Protein AF-A0A7S3PMB5-F1 (afdb_monomer_lite)

Radius of gyration: 19.91 Å; chains: 1; bounding box: 48×49×59 Å

Organism: NCBI:txid215587

Sequence (247 aa):
MENEARPIDTLKNTTNKGYYAFWRGGTMPRGLYHFRIQMMKKYSTNEKIHIGSGHSPDYPKELANSRFCLYVPGHVPQRWSGALGNIIKSGCLIMIVNDCTVRPFHDLLPWDMFSASLSEEEFLGANGEGLVEDFATKKLVSIRNNYTKYRKHLMYNLPPKKGDALDMIIESLRLREQQIENKNIYEAEQRKCKEMIDAKRLSVGHDCSILTDEEKDNCKYGYWIHDYQHPPRQHGTHLKINELFPN

Structure (mmCIF, N/CA/C/O backbone):
data_AF-A0A7S3PMB5-F1
#
_entry.id   AF-A0A7S3PMB5-F1
#
loop_
_atom_site.group_PDB
_atom_site.id
_atom_site.type_symbol
_atom_site.label_atom_id
_atom_site.label_alt_id
_atom_site.label_comp_id
_atom_site.label_asym_id
_atom_site.label_entity_id
_atom_site.label_seq_id
_atom_site.pdbx_PDB_ins_code
_atom_site.Cartn_x
_atom_site.Cartn_y
_atom_site.Cartn_z
_atom_site.occupancy
_atom_site.B_iso_or_equiv
_atom_site.auth_seq_id
_atom_site.auth_comp_id
_atom_site.auth_asym_id
_atom_site.auth_atom_id
_atom_site.pdbx_PDB_model_num
ATOM 1 N N . MET A 1 1 ? 15.045 -10.739 19.821 1.00 32.72 1 MET A N 1
ATOM 2 C CA . MET A 1 1 ? 15.359 -9.451 19.168 1.00 32.72 1 MET A CA 1
ATOM 3 C C . MET A 1 1 ? 14.050 -8.722 18.962 1.00 32.72 1 MET A C 1
ATOM 5 O O . MET A 1 1 ? 13.156 -9.281 18.335 1.00 32.72 1 MET A O 1
ATOM 9 N N . GLU A 1 2 ? 13.904 -7.577 19.618 1.00 35.97 2 GLU A N 1
ATOM 10 C CA . GLU A 1 2 ? 12.647 -6.846 19.785 1.00 35.97 2 GLU A CA 1
ATOM 11 C C . GLU A 1 2 ? 11.948 -6.574 18.454 1.00 35.97 2 GLU A C 1
ATOM 13 O O . GLU A 1 2 ? 12.475 -5.965 17.528 1.00 35.97 2 GLU A O 1
ATOM 18 N N . ASN A 1 3 ? 10.727 -7.093 18.373 1.00 40.69 3 ASN A N 1
ATOM 19 C CA . ASN A 1 3 ? 9.851 -7.074 17.213 1.00 40.69 3 ASN A CA 1
ATOM 20 C C . ASN A 1 3 ? 9.016 -5.786 17.175 1.00 40.69 3 ASN A C 1
ATOM 22 O O . ASN A 1 3 ? 7.856 -5.815 16.757 1.00 40.69 3 ASN A O 1
ATOM 26 N N . GLU A 1 4 ? 9.573 -4.670 17.640 1.00 53.31 4 GLU A N 1
ATOM 27 C CA . GLU A 1 4 ? 8.829 -3.426 17.767 1.00 53.31 4 GLU A CA 1
ATOM 28 C C . GLU A 1 4 ? 8.514 -2.847 16.388 1.00 53.31 4 GLU A C 1
ATOM 30 O O . GLU A 1 4 ? 9.357 -2.733 15.495 1.00 53.31 4 GLU A O 1
ATOM 35 N N . ALA A 1 5 ? 7.237 -2.540 16.179 1.00 58.03 5 ALA A N 1
ATOM 36 C CA . ALA A 1 5 ? 6.797 -1.874 14.971 1.00 58.03 5 ALA A CA 1
ATOM 37 C C . ALA A 1 5 ? 7.474 -0.507 14.868 1.00 58.03 5 ALA A C 1
ATOM 39 O O . ALA A 1 5 ? 7.606 0.204 15.863 1.00 58.03 5 ALA A O 1
ATOM 40 N N . ARG A 1 6 ? 7.848 -0.114 13.646 1.00 64.81 6 ARG A N 1
ATOM 41 C CA . ARG A 1 6 ? 8.538 1.155 13.422 1.00 64.81 6 ARG A CA 1
ATOM 42 C C . ARG A 1 6 ? 7.733 2.317 14.051 1.00 64.81 6 ARG A C 1
ATOM 44 O O . ARG A 1 6 ? 6.551 2.467 13.694 1.00 64.81 6 ARG A O 1
ATOM 51 N N . PRO A 1 7 ? 8.337 3.125 14.950 1.00 57.78 7 PRO A N 1
ATOM 52 C CA . PRO A 1 7 ? 7.662 4.254 15.576 1.00 57.78 7 PRO A CA 1
ATOM 53 C C . PRO A 1 7 ? 7.197 5.260 14.531 1.00 57.78 7 PRO A C 1
ATOM 55 O O . PRO A 1 7 ? 7.916 5.556 13.573 1.00 57.78 7 PRO A O 1
ATOM 58 N N . ILE A 1 8 ? 6.005 5.812 14.739 1.00 52.00 8 ILE A N 1
ATOM 59 C CA . ILE A 1 8 ? 5.379 6.794 13.846 1.00 52.00 8 ILE A CA 1
ATOM 60 C C . ILE A 1 8 ? 6.313 7.991 13.577 1.00 52.00 8 ILE A C 1
ATOM 62 O O . ILE A 1 8 ? 6.366 8.486 12.454 1.00 52.00 8 ILE A O 1
ATOM 66 N N . ASP A 1 9 ? 7.125 8.400 14.555 1.00 47.41 9 ASP A N 1
ATOM 67 C CA . ASP A 1 9 ? 8.053 9.530 14.417 1.00 47.41 9 ASP A CA 1
ATOM 68 C C . ASP A 1 9 ? 9.180 9.312 13.399 1.00 47.41 9 ASP A C 1
ATOM 70 O O . ASP A 1 9 ? 9.665 10.268 12.797 1.00 47.41 9 ASP A O 1
ATOM 74 N N . THR A 1 10 ? 9.541 8.062 13.106 1.00 53.97 10 THR A N 1
ATOM 75 C CA . THR A 1 10 ? 10.551 7.742 12.079 1.00 53.97 10 THR A CA 1
ATOM 76 C C . THR A 1 10 ? 9.998 7.799 10.647 1.00 53.97 10 THR A C 1
ATOM 78 O O . THR A 1 10 ? 10.753 7.707 9.680 1.00 53.97 10 THR A O 1
ATOM 81 N N . LEU A 1 11 ? 8.685 8.010 10.475 1.00 55.94 11 LEU A N 1
ATOM 82 C CA . LEU A 1 11 ? 8.050 8.223 9.166 1.00 55.94 11 LEU A CA 1
ATOM 83 C C . LEU A 1 11 ? 8.328 9.618 8.587 1.00 55.94 11 LEU A C 1
ATOM 85 O O . LEU A 1 11 ? 8.050 9.862 7.410 1.00 55.94 11 LEU A O 1
ATOM 89 N N . LYS A 1 12 ? 8.879 10.528 9.397 1.00 49.62 12 LYS A N 1
ATOM 90 C CA . LYS A 1 12 ? 9.059 11.945 9.062 1.00 49.62 12 LYS A CA 1
ATOM 91 C C . LYS A 1 12 ? 10.161 12.208 8.022 1.00 49.62 12 LYS A C 1
ATOM 93 O O . LYS A 1 12 ? 10.092 13.231 7.355 1.00 49.62 12 LYS A O 1
ATOM 98 N N . ASN A 1 13 ? 11.105 11.283 7.794 1.00 51.97 13 ASN A N 1
ATOM 99 C CA . ASN A 1 13 ? 12.285 11.530 6.945 1.00 51.97 13 ASN A CA 1
ATOM 100 C C . ASN A 1 13 ? 12.342 10.631 5.690 1.00 51.97 13 ASN A C 1
ATOM 102 O O . ASN A 1 13 ? 13.114 9.685 5.582 1.00 51.97 13 ASN A O 1
ATOM 106 N N . THR A 1 14 ? 11.434 10.873 4.752 1.00 53.94 14 THR A N 1
ATOM 107 C CA . THR A 1 14 ? 11.092 9.968 3.629 1.00 53.94 14 THR A CA 1
ATOM 108 C C . THR A 1 14 ? 11.342 10.578 2.248 1.00 53.94 14 THR A C 1
ATOM 110 O O . THR A 1 14 ? 11.165 9.897 1.239 1.00 53.94 14 THR A O 1
ATOM 113 N N . THR A 1 15 ? 11.745 11.847 2.181 1.00 51.75 15 THR A N 1
ATOM 114 C CA . THR A 1 15 ? 12.059 12.547 0.926 1.00 51.75 15 THR A CA 1
ATOM 115 C C . THR A 1 15 ? 13.352 12.030 0.283 1.00 51.75 15 THR A C 1
ATOM 117 O O . THR A 1 15 ? 13.419 11.980 -0.941 1.00 51.75 15 THR A O 1
ATOM 120 N N . ASN A 1 16 ? 14.301 11.513 1.076 1.00 54.69 16 ASN A N 1
ATOM 121 C CA . ASN A 1 16 ? 15.577 10.924 0.624 1.00 54.69 16 ASN A CA 1
ATOM 122 C C . ASN A 1 16 ? 15.559 9.394 0.426 1.00 54.69 16 ASN A C 1
ATOM 124 O O . ASN A 1 16 ? 16.600 8.743 0.413 1.00 54.69 16 ASN A O 1
ATOM 128 N N . LYS A 1 17 ? 14.376 8.789 0.309 1.00 64.19 17 LYS A N 1
ATOM 129 C CA . LYS A 1 17 ? 14.242 7.349 0.051 1.00 64.19 17 LYS A CA 1
ATOM 130 C C . LYS A 1 17 ? 14.551 7.005 -1.409 1.00 64.19 17 LYS A C 1
ATOM 132 O O . LYS A 1 17 ? 14.103 7.729 -2.294 1.00 64.19 17 LYS A O 1
ATOM 137 N N . GLY A 1 18 ? 15.271 5.899 -1.624 1.00 75.25 18 GLY A N 1
ATOM 138 C CA . GLY A 1 18 ? 15.841 5.514 -2.922 1.00 75.25 18 GLY A CA 1
ATOM 139 C C . GLY A 1 18 ? 14.815 5.139 -3.997 1.00 75.25 18 GLY A C 1
ATOM 140 O O . GLY A 1 18 ? 15.033 5.462 -5.156 1.00 75.25 18 GLY A O 1
ATOM 141 N N . TYR A 1 19 ? 13.676 4.542 -3.621 1.00 88.88 19 TYR A N 1
ATOM 142 C CA . TYR A 1 19 ? 12.635 4.114 -4.569 1.00 88.88 19 TYR A CA 1
ATOM 143 C C . TYR A 1 19 ? 11.302 4.834 -4.336 1.00 88.88 19 TYR A C 1
ATOM 145 O O . TYR A 1 19 ? 10.891 5.079 -3.193 1.00 88.88 19 TYR A O 1
ATOM 153 N N . TYR A 1 20 ? 10.581 5.125 -5.421 1.00 94.19 20 TYR A N 1
ATOM 154 C CA . TYR A 1 20 ? 9.210 5.642 -5.368 1.00 94.19 20 TYR A CA 1
ATOM 155 C C . TYR A 1 20 ? 8.232 4.559 -4.936 1.00 94.19 20 TYR A C 1
ATOM 157 O O . TYR A 1 20 ? 7.394 4.805 -4.066 1.00 94.19 20 TYR A O 1
ATOM 165 N N . ALA A 1 21 ? 8.387 3.354 -5.477 1.00 95.50 21 ALA A N 1
ATOM 166 C CA . ALA A 1 21 ? 7.593 2.199 -5.106 1.00 95.50 21 ALA A CA 1
ATOM 167 C C . ALA A 1 21 ? 8.455 0.941 -5.019 1.00 95.50 21 ALA A C 1
ATOM 169 O O . ALA A 1 21 ? 9.448 0.808 -5.732 1.00 95.50 21 ALA A O 1
ATOM 170 N N . PHE A 1 22 ? 8.048 0.017 -4.154 1.00 95.12 22 PHE A N 1
ATOM 171 C CA . PHE A 1 22 ? 8.710 -1.269 -3.991 1.00 95.12 22 PHE A CA 1
ATOM 172 C C . PHE A 1 22 ? 7.721 -2.417 -3.880 1.00 95.12 22 PHE A C 1
ATOM 174 O O . PHE A 1 22 ? 6.704 -2.312 -3.190 1.00 95.12 22 PHE A O 1
ATOM 181 N N . TRP A 1 23 ? 8.069 -3.540 -4.497 1.00 94.06 23 TRP A N 1
ATOM 182 C CA . TRP A 1 23 ? 7.414 -4.820 -4.284 1.00 94.06 23 TRP A CA 1
ATOM 183 C C . TRP A 1 23 ? 8.433 -5.949 -4.258 1.00 94.06 23 TRP A C 1
ATOM 185 O O . TRP A 1 23 ? 9.367 -5.971 -5.056 1.00 94.06 23 TRP A O 1
ATOM 195 N N . ARG A 1 24 ? 8.191 -6.948 -3.410 1.00 90.25 24 ARG A N 1
ATOM 196 C CA . ARG A 1 24 ? 8.864 -8.238 -3.517 1.00 90.25 24 ARG A CA 1
ATOM 197 C C . ARG A 1 24 ? 7.901 -9.368 -3.195 1.00 90.25 24 ARG A C 1
ATOM 199 O O . ARG A 1 24 ? 7.158 -9.297 -2.215 1.00 90.25 24 ARG A O 1
ATOM 206 N N . GLY A 1 25 ? 7.918 -10.424 -3.999 1.00 84.88 25 GLY A N 1
ATOM 207 C CA . GLY A 1 25 ? 7.077 -11.583 -3.739 1.00 84.88 25 GLY A CA 1
ATOM 208 C C . GLY A 1 25 ? 7.229 -12.709 -4.747 1.00 84.88 25 GLY A C 1
ATOM 209 O O . GLY A 1 25 ? 8.014 -12.653 -5.689 1.00 84.88 25 GLY A O 1
ATOM 210 N N . GLY A 1 26 ? 6.463 -13.775 -4.529 1.00 77.44 26 GLY A N 1
ATOM 211 C CA . GLY A 1 26 ? 6.393 -14.885 -5.468 1.00 77.44 26 GLY A CA 1
ATOM 212 C C . GLY A 1 26 ? 5.643 -14.494 -6.740 1.00 77.44 26 GLY A C 1
ATOM 213 O O . GLY A 1 26 ? 4.491 -14.048 -6.681 1.00 77.44 26 GLY A O 1
ATOM 214 N N . THR A 1 27 ? 6.281 -14.739 -7.879 1.00 68.62 27 THR A N 1
ATOM 215 C CA . THR A 1 27 ? 5.706 -14.722 -9.231 1.00 68.62 27 THR A CA 1
ATOM 216 C C . THR A 1 27 ? 5.219 -16.123 -9.589 1.00 68.62 27 THR A C 1
ATOM 218 O O . THR A 1 27 ? 5.534 -16.656 -10.645 1.00 68.62 27 THR A O 1
ATOM 221 N N . MET A 1 28 ? 4.539 -16.782 -8.648 1.00 58.44 28 MET A N 1
ATOM 222 C CA . MET A 1 28 ? 4.069 -18.143 -8.870 1.00 58.44 28 MET A CA 1
ATOM 223 C C . MET A 1 28 ? 3.004 -18.120 -9.977 1.00 58.44 28 MET A C 1
ATOM 225 O O . MET A 1 28 ? 1.990 -17.447 -9.786 1.00 58.44 28 MET A O 1
ATOM 229 N N . PRO A 1 29 ? 3.156 -18.903 -11.057 1.00 50.19 29 PRO A N 1
ATOM 230 C CA . PRO A 1 29 ? 2.112 -19.109 -12.066 1.00 50.19 29 PRO A CA 1
ATOM 231 C C . PRO A 1 29 ? 0.926 -19.940 -11.541 1.00 50.19 29 PRO A C 1
ATOM 233 O O . PRO A 1 29 ? 0.017 -20.281 -12.289 1.00 50.19 29 PRO A O 1
ATOM 236 N N . ARG A 1 30 ? 0.897 -20.266 -10.238 1.00 47.72 30 ARG A N 1
ATOM 237 C CA . ARG A 1 30 ? -0.215 -20.979 -9.603 1.00 47.72 30 ARG A CA 1
ATOM 238 C C . ARG A 1 30 ? -1.419 -20.055 -9.455 1.00 47.72 30 ARG A C 1
ATOM 240 O O . ARG A 1 30 ? -1.656 -19.490 -8.393 1.00 47.72 30 ARG A O 1
ATOM 247 N N . GLY A 1 31 ? -2.182 -19.897 -10.524 1.00 51.41 31 GLY A N 1
ATOM 248 C CA . GLY A 1 31 ? -3.440 -19.165 -10.531 1.00 51.41 31 GLY A CA 1
ATOM 249 C C . GLY A 1 31 ? -3.477 -18.006 -11.521 1.00 51.41 31 GLY A C 1
ATOM 250 O O . GLY A 1 31 ? -2.463 -17.492 -11.980 1.00 51.41 31 GLY A O 1
ATOM 251 N N . LEU A 1 32 ? -4.715 -17.607 -11.792 1.00 50.03 32 LEU A N 1
ATOM 252 C CA . LEU A 1 32 ? -5.227 -16.762 -12.875 1.00 50.03 32 LEU A CA 1
ATOM 253 C C . LEU A 1 32 ? -4.821 -15.273 -12.802 1.00 50.03 32 LEU A C 1
ATOM 255 O O . LEU A 1 32 ? -5.592 -14.408 -13.202 1.00 50.03 32 LEU A O 1
ATOM 259 N N . TYR A 1 33 ? -3.662 -14.945 -12.225 1.00 61.94 33 TYR A N 1
ATOM 260 C CA . TYR A 1 33 ? -3.259 -13.562 -11.955 1.00 61.94 33 TYR A CA 1
ATOM 261 C C . TYR A 1 33 ? -1.885 -13.240 -12.560 1.00 61.94 33 TYR A C 1
ATOM 263 O O . TYR A 1 33 ? -0.875 -13.087 -11.869 1.00 61.94 33 TYR A O 1
ATOM 271 N N . HIS A 1 34 ? -1.871 -13.105 -13.891 1.00 71.31 34 HIS A N 1
ATOM 272 C CA . HIS A 1 34 ? -0.700 -12.740 -14.699 1.00 71.31 34 HIS A CA 1
ATOM 273 C C . HIS A 1 34 ? -0.128 -11.353 -14.376 1.00 71.31 34 HIS A C 1
ATOM 275 O O . HIS A 1 34 ? 1.014 -11.072 -14.742 1.00 71.31 34 HIS A O 1
ATOM 281 N N . PHE A 1 35 ? -0.871 -10.512 -13.648 1.00 80.81 35 PHE A N 1
ATOM 282 C CA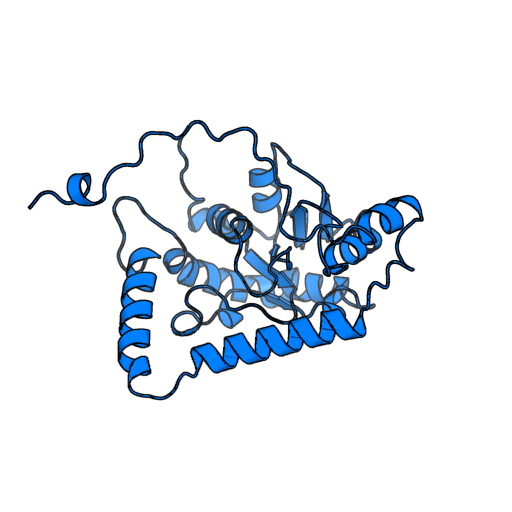 . PHE A 1 35 ? -0.459 -9.164 -13.262 1.00 80.81 35 PHE A CA 1
ATOM 283 C C . PHE A 1 35 ? 0.961 -9.112 -12.682 1.00 80.81 35 PHE A C 1
ATOM 285 O O . PHE A 1 35 ? 1.769 -8.295 -13.107 1.00 80.81 35 PHE A O 1
ATOM 292 N N . ARG A 1 36 ? 1.316 -10.017 -11.754 1.00 82.38 36 ARG A N 1
ATOM 293 C CA . ARG A 1 36 ? 2.661 -10.028 -11.144 1.00 82.38 36 ARG A CA 1
ATOM 294 C C . ARG A 1 36 ? 3.762 -10.320 -12.159 1.00 82.38 36 ARG A C 1
ATOM 296 O O . ARG A 1 36 ? 4.845 -9.759 -12.047 1.00 82.38 36 ARG A O 1
ATOM 303 N N . ILE A 1 37 ? 3.485 -11.180 -13.137 1.00 80.25 37 ILE A N 1
ATOM 304 C CA . ILE A 1 37 ? 4.431 -11.521 -14.204 1.00 80.25 37 ILE A CA 1
ATOM 305 C C . ILE A 1 37 ? 4.587 -10.330 -15.153 1.00 80.25 37 ILE A C 1
ATOM 307 O O . ILE A 1 37 ? 5.709 -9.947 -15.468 1.00 80.25 37 ILE A O 1
ATOM 311 N N . GLN A 1 38 ? 3.480 -9.701 -15.555 1.00 84.00 38 GLN A N 1
ATOM 312 C CA . GLN A 1 38 ? 3.490 -8.508 -16.407 1.00 84.00 38 GLN A CA 1
ATOM 313 C C . GLN A 1 38 ? 4.207 -7.334 -15.723 1.00 84.00 38 GLN A C 1
ATOM 315 O O . GLN A 1 38 ? 5.080 -6.709 -16.319 1.00 84.00 38 GLN A O 1
ATOM 320 N N . MET A 1 39 ? 3.914 -7.095 -14.442 1.00 88.94 39 MET A N 1
ATOM 321 C CA . MET A 1 39 ? 4.600 -6.109 -13.606 1.00 88.94 39 MET A CA 1
ATOM 322 C C . MET A 1 39 ? 6.106 -6.375 -13.545 1.00 88.94 39 MET A C 1
ATOM 324 O O . MET A 1 39 ? 6.888 -5.452 -13.744 1.00 88.94 39 MET A O 1
ATOM 328 N N . MET A 1 40 ? 6.525 -7.620 -13.296 1.00 86.31 40 MET A N 1
ATOM 329 C CA . MET A 1 40 ? 7.945 -7.986 -13.278 1.00 86.31 40 MET A CA 1
ATOM 330 C C . MET A 1 40 ? 8.608 -7.763 -14.637 1.00 86.31 40 MET A C 1
ATOM 332 O O . MET A 1 40 ? 9.682 -7.175 -14.694 1.00 86.31 40 MET A O 1
ATOM 336 N N . LYS A 1 41 ? 7.969 -8.185 -15.735 1.00 86.56 41 LYS A N 1
ATOM 337 C CA . LYS A 1 41 ? 8.490 -7.982 -17.097 1.00 86.56 41 LYS A CA 1
ATOM 338 C C . LYS A 1 41 ? 8.660 -6.496 -17.415 1.00 86.56 41 LYS A C 1
ATOM 340 O O . LYS A 1 41 ? 9.657 -6.120 -18.016 1.00 86.56 41 LYS A O 1
ATOM 345 N N . LYS A 1 42 ? 7.726 -5.656 -16.965 1.00 89.69 42 LYS A N 1
ATOM 346 C CA . LYS A 1 42 ? 7.744 -4.213 -17.215 1.00 89.69 42 LYS A CA 1
ATOM 347 C C . LYS A 1 42 ? 8.735 -3.441 -16.336 1.00 89.69 42 LYS A C 1
ATOM 349 O O . LYS A 1 42 ? 9.358 -2.503 -16.819 1.00 89.69 42 LYS A O 1
ATOM 354 N N . TYR A 1 43 ? 8.854 -3.795 -15.057 1.00 92.62 43 TYR A N 1
ATOM 355 C CA . TYR A 1 43 ? 9.541 -2.968 -14.056 1.00 92.62 43 TYR A CA 1
ATOM 356 C C . TYR A 1 43 ? 10.811 -3.592 -13.459 1.00 92.62 43 TYR A C 1
ATOM 358 O O . TYR A 1 43 ? 11.436 -2.965 -12.611 1.00 92.62 43 TYR A O 1
ATOM 366 N N . SER A 1 44 ? 11.234 -4.788 -13.885 1.00 87.12 44 SER A N 1
ATOM 367 C CA . SER A 1 44 ? 12.431 -5.462 -13.338 1.00 87.12 44 SER A CA 1
ATOM 368 C C . SER A 1 44 ? 13.719 -4.640 -13.445 1.00 87.12 44 SER A C 1
ATOM 370 O O . SER A 1 44 ? 14.580 -4.748 -12.576 1.00 87.12 44 SER A O 1
ATOM 372 N N . THR A 1 45 ? 13.845 -3.808 -14.480 1.00 87.88 45 THR A N 1
ATOM 373 C CA . THR A 1 45 ? 15.002 -2.929 -14.712 1.00 87.88 45 THR A CA 1
ATOM 374 C C . THR A 1 45 ? 14.713 -1.462 -14.389 1.00 87.88 45 THR A C 1
ATOM 376 O O . THR A 1 45 ? 15.489 -0.590 -14.769 1.00 87.88 45 THR A O 1
ATOM 379 N N . ASN A 1 46 ? 13.583 -1.156 -13.744 1.00 92.38 46 ASN A N 1
ATOM 380 C CA . ASN A 1 46 ? 13.199 0.220 -13.450 1.00 92.38 46 ASN A CA 1
ATOM 381 C C . ASN A 1 46 ? 13.947 0.752 -12.217 1.00 92.38 46 ASN A C 1
ATOM 383 O O . ASN A 1 46 ? 13.992 0.105 -11.171 1.00 92.38 46 ASN A O 1
ATOM 387 N N . GLU A 1 47 ? 14.506 1.958 -12.325 1.00 89.44 47 GLU A N 1
ATOM 388 C CA . GLU A 1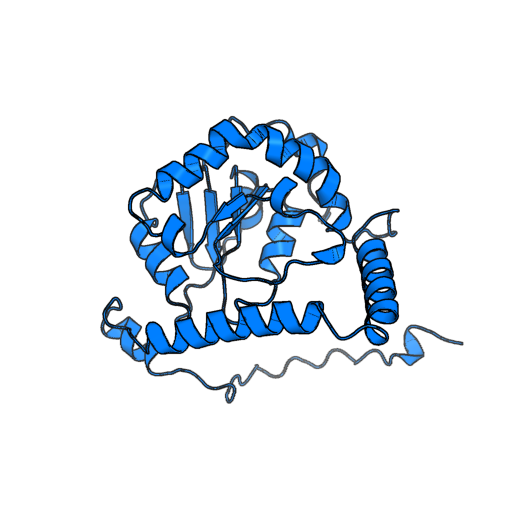 47 ? 15.293 2.568 -11.246 1.00 89.44 47 GLU A CA 1
ATOM 389 C C . GLU A 1 47 ? 14.424 3.150 -10.119 1.00 89.44 47 GLU A C 1
ATOM 391 O O . GLU A 1 47 ? 14.841 3.179 -8.962 1.00 89.44 47 GLU A O 1
ATOM 396 N N . LYS A 1 48 ? 13.202 3.603 -10.430 1.00 91.75 48 LYS A N 1
ATOM 397 C CA . LYS A 1 48 ? 12.290 4.255 -9.473 1.00 91.75 48 LYS A CA 1
ATOM 398 C C . LYS A 1 48 ? 11.301 3.279 -8.834 1.00 91.75 48 LYS A C 1
ATOM 400 O O . LYS A 1 48 ? 10.891 3.486 -7.688 1.00 91.75 48 LYS A O 1
ATOM 405 N N . ILE A 1 49 ? 10.888 2.250 -9.569 1.00 94.81 49 ILE A N 1
ATOM 406 C CA . ILE A 1 49 ? 9.935 1.218 -9.153 1.00 94.81 49 ILE A CA 1
ATOM 407 C C . ILE A 1 49 ? 10.700 -0.094 -9.006 1.00 94.81 49 ILE A C 1
ATOM 409 O O . ILE A 1 49 ? 10.904 -0.822 -9.972 1.00 94.81 49 ILE A O 1
ATOM 413 N N . HIS A 1 50 ? 11.116 -0.404 -7.782 1.00 92.75 50 HIS A N 1
ATOM 414 C CA . HIS A 1 50 ? 11.927 -1.585 -7.523 1.00 92.75 50 HIS A CA 1
ATOM 415 C C . HIS A 1 50 ? 11.046 -2.820 -7.312 1.00 92.75 50 HIS A C 1
ATOM 417 O O . HIS A 1 50 ? 10.330 -2.923 -6.313 1.00 92.75 50 HIS A O 1
ATOM 423 N N . ILE A 1 51 ? 11.104 -3.772 -8.244 1.00 91.38 51 ILE A N 1
ATOM 424 C CA . ILE A 1 51 ? 10.338 -5.019 -8.183 1.00 91.38 51 ILE A CA 1
ATOM 425 C C . ILE A 1 51 ? 11.304 -6.204 -8.083 1.00 91.38 51 ILE A C 1
ATOM 427 O O . ILE A 1 51 ? 12.135 -6.416 -8.961 1.00 91.38 51 ILE A O 1
ATOM 431 N N . GLY A 1 52 ? 11.175 -6.997 -7.018 1.00 86.12 52 GLY A N 1
ATOM 432 C CA . GLY A 1 52 ? 11.968 -8.205 -6.791 1.00 86.12 52 GLY A CA 1
ATOM 433 C C . GLY A 1 52 ? 11.125 -9.475 -6.680 1.00 86.12 52 GLY A C 1
ATOM 434 O O . GLY A 1 52 ? 9.934 -9.438 -6.371 1.00 86.12 52 GLY A O 1
ATOM 435 N N . SER A 1 53 ? 11.759 -10.631 -6.862 1.00 83.31 53 SER A N 1
ATOM 436 C CA . SER A 1 53 ? 11.143 -11.941 -6.632 1.00 83.31 53 SER A CA 1
ATOM 437 C C . SER A 1 53 ? 11.676 -12.610 -5.357 1.00 83.31 53 SER A C 1
ATOM 439 O O . SER A 1 53 ? 12.747 -12.270 -4.848 1.00 83.31 53 SER A O 1
ATOM 441 N N . GLY A 1 54 ? 10.907 -13.559 -4.818 1.00 79.75 54 GLY A N 1
ATOM 442 C CA . GLY A 1 54 ? 11.354 -14.453 -3.744 1.00 79.75 54 GLY A CA 1
ATOM 443 C C . GLY A 1 54 ? 11.499 -13.816 -2.356 1.00 79.75 54 GLY A C 1
ATOM 444 O O . GLY A 1 54 ? 11.020 -12.715 -2.088 1.00 79.75 54 GLY A O 1
ATOM 445 N N . HIS A 1 55 ? 12.129 -14.557 -1.443 1.00 80.25 55 HIS A N 1
ATOM 446 C CA . HIS A 1 55 ? 12.431 -14.087 -0.091 1.00 80.25 55 HIS A CA 1
ATOM 447 C C . HIS A 1 55 ? 13.731 -13.280 -0.073 1.00 80.25 55 HIS A C 1
ATOM 449 O O . HIS A 1 55 ? 14.695 -13.637 -0.740 1.00 80.25 55 HIS A O 1
ATOM 455 N N . SER A 1 56 ? 13.758 -12.212 0.725 1.00 82.81 56 SER A N 1
ATOM 456 C CA . SER A 1 56 ? 14.939 -11.371 0.937 1.00 82.81 56 SER A CA 1
ATOM 457 C C . SER A 1 56 ? 15.177 -11.197 2.439 1.00 82.81 56 SER A C 1
ATOM 459 O O . SER A 1 56 ? 14.231 -10.841 3.152 1.00 82.81 56 SER A O 1
ATOM 461 N N . PRO A 1 57 ? 16.403 -11.424 2.945 1.00 84.38 57 PRO A N 1
ATOM 462 C CA . PRO A 1 57 ? 16.738 -11.137 4.340 1.00 84.38 57 PRO A CA 1
ATOM 463 C C . PRO A 1 57 ? 16.672 -9.632 4.646 1.00 84.38 57 PRO A C 1
ATOM 465 O O . PRO A 1 57 ? 16.399 -9.241 5.779 1.00 84.38 57 PRO A O 1
ATOM 468 N N . ASP A 1 58 ? 16.842 -8.783 3.630 1.00 86.56 58 ASP A N 1
ATOM 469 C CA . ASP A 1 58 ? 16.765 -7.328 3.747 1.00 86.56 58 ASP A CA 1
ATOM 470 C C . ASP A 1 58 ? 15.350 -6.777 3.527 1.00 86.56 58 ASP A C 1
ATOM 472 O O . ASP A 1 58 ? 15.158 -5.564 3.571 1.00 86.56 58 ASP A O 1
ATOM 476 N N . TYR A 1 59 ? 14.333 -7.633 3.371 1.00 86.94 59 TYR A N 1
ATOM 477 C CA . TYR A 1 59 ? 12.951 -7.218 3.104 1.00 86.94 59 TYR A CA 1
ATOM 478 C C . TYR A 1 59 ? 12.423 -6.112 4.043 1.00 86.94 59 TYR A C 1
ATOM 480 O O . TYR A 1 59 ? 11.844 -5.140 3.550 1.00 86.94 59 TYR A O 1
ATOM 488 N N . PRO A 1 60 ? 12.660 -6.143 5.374 1.00 86.06 60 PRO A N 1
ATOM 489 C CA . PRO A 1 60 ? 12.267 -5.033 6.244 1.00 86.06 60 PRO A CA 1
ATOM 490 C C . PRO A 1 60 ? 12.956 -3.703 5.901 1.00 86.06 60 PRO A C 1
ATOM 492 O O . PRO A 1 60 ? 12.330 -2.647 6.009 1.00 86.06 60 PRO A O 1
ATOM 495 N N . LYS A 1 61 ? 14.229 -3.740 5.480 1.00 85.06 61 LYS A N 1
ATOM 496 C CA . LYS A 1 61 ? 14.984 -2.556 5.042 1.00 85.06 61 LYS A CA 1
ATOM 497 C C . LYS A 1 61 ? 14.504 -2.068 3.677 1.00 85.06 61 LYS A C 1
ATOM 499 O O . LYS A 1 61 ? 14.355 -0.867 3.494 1.00 85.06 61 LYS A O 1
ATOM 504 N N . GLU A 1 62 ? 14.206 -2.972 2.748 1.00 88.44 62 GLU A N 1
ATOM 505 C CA . GLU A 1 62 ? 13.666 -2.631 1.425 1.00 88.44 62 GLU A CA 1
ATOM 506 C C . GLU A 1 62 ? 12.313 -1.904 1.550 1.00 88.44 62 GLU A C 1
ATOM 508 O O . GLU A 1 62 ? 12.131 -0.816 0.996 1.00 88.44 62 GLU A O 1
ATOM 513 N N . LEU A 1 63 ? 11.402 -2.425 2.386 1.00 89.50 63 LEU A N 1
ATOM 514 C CA . LEU A 1 63 ? 10.147 -1.745 2.734 1.00 89.50 63 LEU A CA 1
ATOM 515 C C . LEU A 1 63 ? 10.413 -0.370 3.364 1.00 89.50 63 LEU A C 1
ATOM 517 O O . LEU A 1 63 ? 9.809 0.644 3.012 1.00 89.50 63 LEU A O 1
ATOM 521 N N . ALA A 1 64 ? 11.350 -0.319 4.309 1.00 84.19 64 ALA A N 1
ATOM 522 C CA . ALA A 1 64 ? 11.722 0.902 4.998 1.00 84.19 64 ALA A CA 1
ATOM 523 C C . ALA A 1 64 ? 12.325 1.975 4.084 1.00 84.19 64 ALA A C 1
ATOM 525 O O . ALA A 1 64 ? 12.109 3.155 4.366 1.00 84.19 64 ALA A O 1
ATOM 526 N N . ASN A 1 65 ? 13.048 1.586 3.037 1.00 84.75 65 ASN A N 1
ATOM 527 C CA . ASN A 1 65 ? 13.770 2.471 2.119 1.00 84.75 65 ASN A CA 1
ATOM 528 C C . ASN A 1 65 ? 12.922 2.946 0.937 1.00 84.75 65 ASN A C 1
ATOM 530 O O . ASN A 1 65 ? 13.403 3.723 0.117 1.00 84.75 65 ASN A O 1
ATOM 534 N N . SER A 1 66 ? 11.652 2.546 0.886 1.00 89.56 66 SER A N 1
ATOM 535 C CA . SER A 1 66 ? 10.731 2.878 -0.201 1.00 89.56 66 SER A CA 1
ATOM 536 C C . SER A 1 66 ? 9.708 3.930 0.228 1.00 89.56 66 SER A C 1
ATOM 538 O O . SER A 1 66 ? 9.293 3.981 1.398 1.00 89.56 66 SER A O 1
ATOM 540 N N . ARG A 1 67 ? 9.333 4.840 -0.682 1.00 92.31 67 ARG A N 1
ATOM 541 C CA . ARG A 1 67 ? 8.293 5.849 -0.398 1.00 92.31 67 ARG A CA 1
ATOM 542 C C . ARG A 1 67 ? 6.931 5.176 -0.269 1.00 92.31 67 ARG A C 1
ATOM 544 O O . ARG A 1 67 ? 6.279 5.357 0.760 1.00 92.31 67 ARG A O 1
ATOM 551 N N . PHE A 1 68 ? 6.575 4.367 -1.262 1.00 95.69 68 PHE A N 1
ATOM 552 C CA . PHE A 1 68 ? 5.427 3.470 -1.250 1.00 95.69 68 PHE A CA 1
ATOM 553 C C . PHE A 1 68 ? 5.857 2.007 -1.320 1.00 95.69 68 PHE A C 1
ATOM 555 O O . PHE A 1 68 ? 6.877 1.662 -1.913 1.00 95.69 68 PHE A O 1
ATOM 562 N N . CYS A 1 69 ? 5.037 1.140 -0.743 1.00 95.56 69 CYS A N 1
ATOM 563 C CA . CYS A 1 69 ? 5.128 -0.299 -0.888 1.00 95.56 69 CYS A CA 1
ATOM 564 C C . CYS A 1 69 ? 3.864 -0.777 -1.585 1.00 95.56 69 CYS A C 1
ATOM 566 O O . CYS A 1 69 ? 2.747 -0.483 -1.146 1.00 95.56 69 CYS A O 1
ATOM 568 N N . LEU A 1 70 ? 4.063 -1.487 -2.689 1.00 95.06 70 LEU A N 1
ATOM 569 C CA . LEU A 1 70 ? 2.988 -1.974 -3.526 1.00 95.06 70 LEU A CA 1
ATOM 570 C C . LEU A 1 70 ? 2.298 -3.142 -2.826 1.00 95.06 70 LEU A C 1
ATOM 572 O O . LEU A 1 70 ? 2.921 -4.128 -2.427 1.00 95.06 70 LEU A O 1
ATOM 576 N N . TYR A 1 71 ? 0.986 -3.033 -2.708 1.00 92.94 71 TYR A N 1
ATOM 577 C CA . TYR A 1 71 ? 0.107 -4.114 -2.324 1.00 92.94 71 TYR A CA 1
ATOM 578 C C . TYR A 1 71 ? -0.646 -4.578 -3.568 1.00 92.94 71 TYR A C 1
ATOM 580 O O . TYR A 1 71 ? -1.590 -3.928 -4.013 1.00 92.94 71 TYR A O 1
ATOM 588 N N . VAL A 1 72 ? -0.183 -5.689 -4.138 1.00 88.94 72 VAL A N 1
ATOM 589 C CA . VAL A 1 72 ? -0.683 -6.239 -5.405 1.00 88.94 72 VAL A CA 1
ATOM 590 C C . VAL A 1 72 ? -1.454 -7.545 -5.166 1.00 88.94 72 VAL A C 1
ATOM 592 O O . VAL A 1 72 ? -1.124 -8.286 -4.223 1.00 88.94 72 VAL A O 1
ATOM 595 N N . PRO A 1 73 ? -2.437 -7.882 -6.017 1.00 78.25 73 PRO A N 1
ATOM 596 C CA . PRO A 1 73 ? -3.228 -9.102 -5.915 1.00 78.25 73 PRO A CA 1
ATOM 597 C C . PRO A 1 73 ? -2.344 -10.345 -5.894 1.00 78.25 73 PRO A C 1
ATOM 599 O O . PRO A 1 73 ? -1.262 -10.380 -6.482 1.00 78.25 73 PRO A O 1
ATOM 602 N N . GLY A 1 74 ? -2.786 -11.367 -5.165 1.00 73.38 74 GLY A N 1
ATOM 603 C CA . GLY A 1 74 ? -2.166 -12.693 -5.133 1.00 73.38 74 GLY A CA 1
ATOM 604 C C . GLY A 1 74 ? -3.142 -13.774 -5.576 1.00 73.38 74 GLY A C 1
ATOM 605 O O . GLY A 1 74 ? -4.088 -13.497 -6.299 1.00 73.38 74 GLY A O 1
ATOM 606 N N . HIS A 1 75 ? -2.951 -15.000 -5.088 1.00 67.94 75 HIS A N 1
ATOM 607 C CA . HIS A 1 75 ? -3.820 -16.143 -5.411 1.00 67.94 75 HIS A CA 1
ATOM 608 C C . HIS A 1 75 ? -5.298 -15.915 -5.064 1.00 67.94 75 HIS A C 1
ATOM 610 O O . HIS A 1 75 ? -6.187 -16.452 -5.720 1.00 67.94 75 HIS A O 1
ATOM 616 N N . VAL A 1 76 ? -5.554 -15.112 -4.027 1.00 70.19 76 VAL A N 1
ATOM 617 C CA . VAL A 1 76 ? -6.899 -14.728 -3.591 1.00 70.19 76 VAL A CA 1
ATOM 618 C C . VAL A 1 76 ? -6.999 -13.198 -3.635 1.00 70.19 76 VAL A C 1
ATOM 620 O O . VAL A 1 76 ? -6.865 -12.550 -2.596 1.00 70.19 76 VAL A O 1
ATOM 623 N N . PRO A 1 77 ? -7.148 -12.605 -4.833 1.00 66.88 77 PRO A N 1
ATOM 624 C CA . PRO A 1 77 ? -7.036 -11.158 -5.070 1.00 66.88 77 PRO A CA 1
ATOM 625 C C . PRO A 1 77 ? -8.055 -10.323 -4.280 1.00 66.88 77 PRO A C 1
ATOM 627 O O . PRO A 1 77 ? -7.765 -9.192 -3.908 1.00 66.88 77 PRO A O 1
ATOM 630 N N . GLN A 1 78 ? -9.213 -10.898 -3.946 1.00 64.19 78 GLN A N 1
ATOM 631 C CA . GLN A 1 78 ? -10.247 -10.250 -3.138 1.00 64.19 78 GLN A CA 1
ATOM 632 C C . GLN A 1 78 ? -9.922 -10.184 -1.636 1.00 64.19 78 GLN A C 1
ATOM 634 O O . GLN A 1 78 ? -10.624 -9.495 -0.895 1.00 64.19 78 GLN A O 1
ATOM 639 N N . ARG A 1 79 ? -8.903 -10.918 -1.158 1.00 69.62 79 ARG A N 1
ATOM 640 C CA . ARG A 1 79 ? -8.536 -10.984 0.264 1.00 69.62 79 ARG A CA 1
ATOM 641 C C . ARG A 1 79 ? -7.256 -10.209 0.543 1.00 69.62 79 ARG A C 1
ATOM 643 O O . ARG A 1 79 ? -6.316 -10.181 -0.252 1.00 69.62 79 ARG A O 1
ATOM 650 N N . TRP A 1 80 ? -7.192 -9.630 1.736 1.00 75.12 80 TRP A N 1
ATOM 651 C CA . TRP A 1 80 ? -5.936 -9.122 2.260 1.00 75.12 80 TRP A CA 1
ATOM 652 C C . TRP A 1 80 ? -5.000 -10.289 2.620 1.00 75.12 80 TRP A C 1
ATOM 654 O O . TRP A 1 80 ? -5.444 -11.363 3.025 1.00 75.12 80 TRP A O 1
ATOM 664 N N . SER A 1 81 ? -3.696 -10.093 2.443 1.00 78.94 81 SER A N 1
ATOM 665 C CA . SER A 1 81 ? -2.666 -11.101 2.708 1.00 78.94 81 SER A CA 1
ATOM 666 C C . SER A 1 81 ? -1.702 -10.634 3.796 1.00 78.94 81 SER A C 1
ATOM 668 O O . SER A 1 81 ? -1.628 -9.445 4.112 1.00 78.94 81 SER A O 1
ATOM 670 N N . GLY A 1 82 ? -0.900 -11.558 4.337 1.00 82.62 82 GLY A N 1
ATOM 671 C CA . GLY A 1 82 ? 0.128 -11.232 5.334 1.00 82.62 82 GLY A CA 1
ATOM 672 C C . GLY A 1 82 ? 1.150 -10.183 4.864 1.00 82.62 82 GLY A C 1
ATOM 673 O O . GLY A 1 82 ? 1.734 -9.486 5.692 1.00 82.62 82 GLY A O 1
ATOM 674 N N . ALA A 1 83 ? 1.313 -9.993 3.547 1.00 85.94 83 ALA A N 1
ATOM 675 C CA . ALA A 1 83 ? 2.154 -8.933 2.989 1.00 85.94 83 ALA A CA 1
ATOM 676 C C . ALA A 1 83 ? 1.701 -7.532 3.434 1.00 85.94 83 ALA A C 1
ATOM 678 O O . ALA A 1 83 ? 2.544 -6.696 3.757 1.00 85.94 83 ALA A O 1
ATOM 679 N N . LEU A 1 84 ? 0.385 -7.300 3.534 1.00 90.75 84 LEU A N 1
ATOM 680 C CA . LEU A 1 84 ? -0.172 -6.035 4.014 1.00 90.75 84 LEU A CA 1
ATOM 681 C C . LEU A 1 84 ? 0.273 -5.744 5.454 1.00 90.75 84 LEU A C 1
ATOM 683 O O . LEU A 1 84 ? 0.680 -4.627 5.762 1.00 90.75 84 LEU A O 1
ATOM 687 N N . GLY A 1 85 ? 0.276 -6.767 6.314 1.00 90.31 85 GLY A N 1
ATOM 688 C CA . GLY A 1 85 ? 0.749 -6.656 7.694 1.00 90.31 85 GLY A CA 1
ATOM 689 C C . GLY A 1 85 ? 2.225 -6.260 7.782 1.00 90.31 85 GLY A C 1
ATOM 690 O O . GLY A 1 85 ? 2.579 -5.396 8.582 1.00 90.31 85 GLY A O 1
ATOM 691 N N . ASN A 1 86 ? 3.079 -6.813 6.915 1.00 89.75 86 ASN A N 1
ATOM 692 C CA . ASN A 1 86 ? 4.496 -6.437 6.850 1.00 89.75 86 ASN A CA 1
ATOM 693 C C . ASN A 1 86 ? 4.686 -4.978 6.411 1.00 89.75 86 ASN A C 1
ATOM 695 O O . ASN A 1 86 ? 5.469 -4.249 7.024 1.00 89.75 86 ASN A O 1
ATOM 699 N N . ILE A 1 87 ? 3.936 -4.531 5.398 1.00 93.19 87 ILE A N 1
ATOM 700 C CA . ILE A 1 87 ? 3.948 -3.135 4.939 1.00 93.19 87 ILE A CA 1
ATOM 701 C C . ILE A 1 87 ? 3.529 -2.207 6.086 1.00 93.19 87 ILE A C 1
ATOM 703 O O . ILE A 1 87 ? 4.273 -1.287 6.436 1.00 93.19 87 ILE A O 1
ATOM 707 N N . ILE A 1 88 ? 2.405 -2.501 6.746 1.00 93.12 88 ILE A N 1
ATOM 708 C CA . ILE A 1 88 ? 1.908 -1.727 7.890 1.00 93.12 88 ILE A CA 1
ATOM 709 C C . ILE A 1 88 ? 2.946 -1.700 9.010 1.00 93.12 88 ILE A C 1
ATOM 711 O O . ILE A 1 88 ? 3.312 -0.622 9.476 1.00 93.12 88 ILE A O 1
ATOM 715 N N . LYS A 1 89 ? 3.495 -2.850 9.415 1.00 89.19 89 LYS A N 1
ATOM 716 C CA . LYS A 1 89 ? 4.498 -2.941 10.488 1.00 89.19 89 LYS A CA 1
ATOM 717 C C . LYS A 1 89 ? 5.770 -2.152 10.166 1.00 89.19 89 LYS A C 1
ATOM 719 O O . LYS A 1 89 ? 6.291 -1.471 11.049 1.00 89.19 89 LYS A O 1
ATOM 724 N N . SER A 1 90 ? 6.226 -2.179 8.914 1.00 88.69 90 SER A N 1
ATOM 725 C CA . SER A 1 90 ? 7.396 -1.412 8.461 1.00 88.69 90 SER A CA 1
ATOM 726 C C . SER A 1 90 ? 7.168 0.103 8.456 1.00 88.69 90 SER A C 1
ATOM 728 O O . SER A 1 90 ? 8.128 0.871 8.449 1.00 88.69 90 SER A O 1
ATOM 730 N N . GLY A 1 91 ? 5.906 0.545 8.448 1.00 89.69 91 GLY A N 1
ATOM 731 C CA . GLY A 1 91 ? 5.547 1.954 8.328 1.00 89.69 91 GLY A CA 1
ATOM 732 C C . GLY A 1 91 ? 5.673 2.508 6.904 1.00 89.69 91 GLY A C 1
ATOM 733 O O . GLY A 1 91 ? 5.505 3.706 6.695 1.00 89.69 91 GLY A O 1
ATOM 734 N N . CYS A 1 92 ? 5.950 1.666 5.912 1.00 92.50 92 CYS A N 1
ATOM 735 C CA . CYS A 1 92 ? 5.906 2.068 4.514 1.00 92.50 92 CYS A CA 1
ATOM 736 C C . CYS A 1 92 ? 4.485 2.512 4.115 1.00 92.50 92 CYS A C 1
ATOM 738 O O . CYS A 1 92 ? 3.502 1.936 4.595 1.00 92.50 92 CYS A O 1
ATOM 740 N N . LEU A 1 93 ? 4.373 3.545 3.269 1.00 94.88 93 LEU A N 1
ATOM 741 C CA . LEU A 1 93 ? 3.072 3.997 2.770 1.00 94.88 93 LEU A CA 1
ATOM 742 C C . LEU A 1 93 ? 2.510 2.959 1.803 1.00 94.88 93 LEU A C 1
ATOM 744 O O . LEU A 1 93 ? 3.251 2.362 1.025 1.00 94.88 93 LEU A O 1
ATOM 748 N N . ILE A 1 94 ? 1.201 2.748 1.842 1.00 95.56 94 ILE A N 1
ATOM 749 C CA . ILE A 1 94 ? 0.553 1.690 1.069 1.00 95.56 94 ILE A CA 1
ATOM 750 C C . ILE A 1 94 ? 0.147 2.251 -0.293 1.00 95.56 94 ILE A C 1
ATOM 752 O O . ILE A 1 94 ? -0.540 3.271 -0.359 1.00 95.56 94 ILE A O 1
ATOM 756 N N . MET A 1 95 ? 0.543 1.571 -1.367 1.00 96.81 95 MET A N 1
ATOM 757 C CA . MET A 1 95 ? -0.019 1.769 -2.701 1.00 96.81 95 MET A CA 1
ATOM 758 C C . MET A 1 95 ? -0.689 0.474 -3.140 1.00 96.81 95 MET A C 1
ATOM 760 O O . MET A 1 95 ? -0.025 -0.535 -3.348 1.00 96.81 95 MET A O 1
ATOM 764 N N . ILE A 1 96 ? -2.009 0.489 -3.231 1.00 94.50 96 ILE A N 1
ATOM 765 C CA . ILE A 1 96 ? -2.815 -0.654 -3.638 1.00 94.50 96 ILE A CA 1
ATOM 766 C C . ILE A 1 96 ? -2.872 -0.645 -5.159 1.00 94.50 96 ILE A C 1
ATOM 768 O O . ILE A 1 96 ? -3.344 0.324 -5.744 1.00 94.50 96 ILE A O 1
ATOM 772 N N . VAL A 1 97 ? -2.391 -1.714 -5.783 1.00 92.75 97 VAL A N 1
ATOM 773 C CA . VAL A 1 97 ? -2.504 -1.901 -7.230 1.00 92.75 97 VAL A CA 1
ATOM 774 C C . VAL A 1 97 ? -3.347 -3.134 -7.459 1.00 92.75 97 VAL A C 1
ATOM 776 O O . VAL A 1 97 ? -2.833 -4.247 -7.419 1.00 92.75 97 VAL A O 1
ATOM 779 N N . ASN A 1 98 ? -4.655 -2.934 -7.551 1.00 85.75 98 ASN A N 1
ATOM 780 C CA . ASN A 1 98 ? -5.649 -3.982 -7.737 1.00 85.75 98 ASN A CA 1
ATOM 781 C C . ASN A 1 98 ? -6.951 -3.328 -8.192 1.00 85.75 98 ASN A C 1
ATOM 783 O O . ASN A 1 98 ? -7.338 -2.291 -7.656 1.00 85.75 98 ASN A O 1
ATOM 787 N N . ASP A 1 99 ? -7.668 -3.980 -9.094 1.00 81.88 99 ASP A N 1
ATOM 788 C CA . ASP A 1 99 ? -8.978 -3.516 -9.536 1.00 81.88 99 ASP A CA 1
ATOM 789 C C . ASP A 1 99 ? -10.081 -3.773 -8.509 1.00 81.88 99 ASP A C 1
ATOM 791 O O . ASP A 1 99 ? -11.092 -3.075 -8.504 1.00 81.88 99 ASP A O 1
ATOM 795 N N . CYS A 1 100 ? -9.908 -4.767 -7.630 1.00 77.88 100 CYS A N 1
ATOM 796 C CA . CYS A 1 100 ? -10.803 -4.947 -6.499 1.00 77.88 100 CYS A CA 1
ATOM 797 C C . CYS A 1 100 ? -10.182 -5.717 -5.317 1.00 77.88 100 CYS A C 1
ATOM 799 O O . CYS A 1 100 ? -9.679 -6.834 -5.440 1.00 77.88 100 CYS A O 1
ATOM 801 N N . THR A 1 101 ? -10.274 -5.145 -4.112 1.00 74.31 101 THR A N 1
ATOM 802 C CA . THR A 1 101 ? -9.989 -5.834 -2.841 1.00 74.31 101 THR A CA 1
ATOM 803 C C . THR A 1 101 ? -10.852 -5.258 -1.735 1.00 74.31 101 THR A C 1
ATOM 805 O O . THR A 1 101 ? -10.888 -4.042 -1.552 1.00 74.31 101 THR A O 1
ATOM 808 N N . VAL A 1 102 ? -11.453 -6.122 -0.918 1.00 78.69 102 VAL A N 1
ATOM 809 C CA . VAL A 1 102 ? -12.084 -5.677 0.328 1.00 78.69 102 VAL A CA 1
ATOM 810 C C . VAL A 1 102 ? -10.999 -5.406 1.367 1.00 78.69 102 VAL A C 1
ATOM 812 O O . VAL A 1 102 ? -10.283 -6.313 1.803 1.00 78.69 102 VAL A O 1
ATOM 815 N N . ARG A 1 103 ? -10.851 -4.134 1.742 1.00 87.81 103 ARG A N 1
ATOM 816 C CA . ARG A 1 103 ? -9.800 -3.675 2.656 1.00 87.81 103 ARG A CA 1
ATOM 817 C C . ARG A 1 103 ? -10.173 -3.994 4.114 1.00 87.81 103 ARG A C 1
ATOM 819 O O . ARG A 1 103 ? -11.358 -3.970 4.456 1.00 87.81 103 ARG A O 1
ATOM 826 N N . PRO A 1 104 ? -9.197 -4.288 4.996 1.00 89.06 104 PRO A N 1
ATOM 827 C CA . PRO A 1 104 ? -9.471 -4.454 6.421 1.00 89.06 104 PRO A CA 1
ATOM 828 C C . PRO A 1 104 ? -10.192 -3.232 6.988 1.00 89.06 104 PRO A C 1
ATOM 830 O O . PRO A 1 104 ? -9.738 -2.106 6.792 1.00 89.06 104 PRO A O 1
ATOM 833 N N . PHE A 1 105 ? -11.303 -3.463 7.687 1.00 90.50 105 PHE A N 1
ATOM 834 C CA . PHE A 1 105 ? -12.103 -2.406 8.311 1.00 90.50 105 PHE A CA 1
ATOM 835 C C . PHE A 1 105 ? -12.556 -1.309 7.329 1.00 90.50 105 PHE A C 1
ATOM 837 O O . PHE A 1 105 ? -12.578 -0.139 7.697 1.00 90.50 105 PHE A O 1
ATOM 844 N N . HIS A 1 106 ? -12.883 -1.652 6.075 1.00 85.75 106 HIS A N 1
ATOM 845 C CA . HIS A 1 106 ? -13.305 -0.659 5.073 1.00 85.75 106 HIS A CA 1
ATOM 846 C C . HIS A 1 106 ? -14.522 0.175 5.510 1.00 85.75 106 HIS A C 1
ATOM 848 O O . HIS A 1 106 ? -14.589 1.350 5.170 1.00 85.75 106 HIS A O 1
ATOM 854 N N . ASP A 1 107 ? -15.419 -0.394 6.322 1.00 84.06 107 ASP A N 1
ATOM 855 C CA . ASP A 1 107 ? -16.580 0.311 6.890 1.00 84.06 107 ASP A CA 1
ATOM 856 C C . ASP A 1 107 ? -16.202 1.357 7.955 1.00 84.06 107 ASP A C 1
ATOM 858 O O . ASP A 1 107 ? -16.992 2.239 8.277 1.00 84.06 107 ASP A O 1
ATOM 862 N N . LEU A 1 108 ? -15.000 1.250 8.530 1.00 91.12 108 LEU A N 1
ATOM 863 C CA . LEU A 1 108 ? -14.531 2.086 9.641 1.00 91.12 108 LEU A CA 1
ATOM 864 C C . LEU A 1 108 ? -13.408 3.041 9.235 1.00 91.12 108 LEU A C 1
ATOM 866 O O . LEU A 1 108 ? -13.231 4.095 9.849 1.00 91.12 108 LEU A O 1
ATOM 870 N N . LEU A 1 109 ? -12.604 2.662 8.241 1.00 93.62 109 LEU A N 1
ATOM 871 C CA . LEU A 1 109 ? -11.375 3.357 7.884 1.00 93.62 109 LEU A CA 1
ATOM 872 C C . LEU A 1 109 ? -11.459 3.943 6.469 1.00 93.62 109 LEU A C 1
ATOM 874 O O . LEU A 1 109 ? -11.654 3.197 5.507 1.00 93.62 109 LEU A O 1
ATOM 878 N N . PRO A 1 110 ? -11.208 5.256 6.301 1.00 94.44 110 PRO A N 1
ATOM 879 C CA . PRO A 1 110 ? -11.235 5.905 4.996 1.00 94.44 110 PRO A CA 1
ATOM 880 C C . PRO A 1 110 ? -9.924 5.637 4.247 1.00 94.44 110 PRO A C 1
ATOM 882 O O . PRO A 1 110 ? -9.028 6.481 4.196 1.00 94.44 110 PRO A O 1
ATOM 885 N N . TRP A 1 111 ? -9.780 4.434 3.691 1.00 93.19 111 TRP A N 1
ATOM 886 C CA . TRP A 1 111 ? -8.537 3.984 3.054 1.00 93.19 111 TRP A CA 1
ATOM 887 C C . TRP A 1 111 ? -8.020 4.920 1.954 1.00 93.19 111 TRP A C 1
ATOM 889 O O . TRP A 1 111 ? -6.806 5.096 1.835 1.00 93.19 111 TRP A O 1
ATOM 899 N N . ASP A 1 112 ? -8.907 5.580 1.212 1.00 92.62 112 ASP A N 1
ATOM 900 C CA . ASP A 1 112 ? -8.532 6.515 0.140 1.00 92.62 112 ASP A CA 1
ATOM 901 C C . ASP A 1 112 ? -7.846 7.788 0.655 1.00 92.62 112 ASP A C 1
ATOM 903 O O . ASP A 1 112 ? -7.174 8.491 -0.096 1.00 92.62 112 ASP A O 1
ATOM 907 N N . MET A 1 113 ? -7.958 8.082 1.955 1.00 94.69 113 MET A N 1
ATOM 908 C CA . MET A 1 113 ? -7.251 9.207 2.564 1.00 94.69 113 MET A CA 1
ATOM 909 C C . MET A 1 113 ? -5.793 8.879 2.899 1.00 94.69 113 MET A C 1
ATOM 911 O O . MET A 1 113 ? -4.965 9.789 2.941 1.00 94.69 113 MET A O 1
ATOM 915 N N . PHE A 1 114 ? -5.467 7.614 3.186 1.00 95.44 114 PHE A N 1
ATOM 916 C CA . PHE A 1 114 ? -4.156 7.220 3.723 1.00 95.44 114 PHE A CA 1
ATOM 917 C C . PHE A 1 114 ? -3.394 6.186 2.892 1.00 95.44 114 PHE A C 1
ATOM 919 O O . PHE A 1 114 ? -2.287 5.792 3.269 1.00 95.44 114 PHE A O 1
ATOM 926 N N . SER A 1 115 ? -3.956 5.756 1.770 1.00 95.38 115 SER A N 1
ATOM 927 C CA . SER A 1 115 ? -3.297 4.890 0.799 1.00 95.38 115 SER A CA 1
ATOM 928 C C . SER A 1 115 ? -3.411 5.486 -0.600 1.00 95.38 115 SER A C 1
ATOM 930 O O . SER A 1 115 ? -4.320 6.262 -0.887 1.00 95.38 115 SER A O 1
ATOM 932 N N . ALA A 1 116 ? -2.466 5.144 -1.470 1.00 95.94 116 ALA A N 1
ATOM 933 C CA . ALA A 1 116 ? -2.611 5.354 -2.904 1.00 95.94 116 ALA A CA 1
ATOM 934 C C . ALA A 1 116 ? -3.320 4.140 -3.515 1.00 95.94 116 ALA A C 1
ATOM 936 O O . ALA A 1 116 ? -3.152 3.023 -3.027 1.00 95.94 116 ALA A O 1
ATOM 937 N N . SER A 1 117 ? -4.098 4.352 -4.572 1.00 94.38 117 SER A N 1
ATOM 938 C CA . SER A 1 117 ? -4.773 3.281 -5.308 1.00 94.38 117 SER A CA 1
ATOM 939 C C . SER A 1 117 ? -4.583 3.495 -6.800 1.00 94.38 117 SER A C 1
ATOM 941 O O . SER A 1 117 ? -4.691 4.632 -7.258 1.00 94.38 117 SER A O 1
ATOM 943 N N . LEU A 1 118 ? -4.286 2.416 -7.515 1.00 95.12 118 LEU A N 1
ATOM 944 C CA . LEU A 1 118 ? -4.211 2.351 -8.970 1.00 95.12 118 LEU A CA 1
ATOM 945 C C . LEU A 1 118 ? -4.895 1.064 -9.432 1.00 95.12 118 LEU A C 1
ATOM 947 O O . LEU A 1 118 ? -4.769 0.023 -8.777 1.00 95.12 118 LEU A O 1
ATOM 951 N N . SER A 1 119 ? -5.593 1.133 -10.559 1.00 91.75 119 SER A N 1
ATOM 952 C CA . SER A 1 119 ? -6.034 -0.061 -11.270 1.00 91.75 119 SER A CA 1
ATOM 953 C C . SER A 1 119 ? -4.825 -0.804 -11.849 1.00 91.75 119 SER A C 1
ATOM 955 O O . SER A 1 119 ? -3.728 -0.252 -12.013 1.00 91.75 119 SER A O 1
ATOM 957 N N . GLU A 1 120 ? -5.005 -2.084 -12.152 1.00 88.69 120 GLU A N 1
ATOM 958 C CA . GLU A 1 120 ? -3.961 -2.891 -12.787 1.00 88.69 120 GLU A CA 1
ATOM 959 C C . GLU A 1 120 ? -3.599 -2.329 -14.168 1.00 88.69 120 GLU A C 1
ATOM 961 O O . GLU A 1 120 ? -2.423 -2.277 -14.535 1.00 88.69 120 GLU A O 1
ATOM 966 N N . GLU A 1 121 ? -4.607 -1.840 -14.894 1.00 89.69 121 GLU A N 1
ATOM 967 C CA . GLU A 1 121 ? -4.462 -1.183 -16.191 1.00 89.69 121 GLU A CA 1
ATOM 968 C C . GLU A 1 121 ? -3.705 0.144 -16.084 1.00 89.69 121 GLU A C 1
ATOM 970 O O . GLU A 1 121 ? -2.788 0.383 -16.862 1.00 89.69 121 GLU A O 1
ATOM 975 N N . GLU A 1 122 ? -4.021 0.995 -15.105 1.00 94.88 122 GLU A N 1
ATOM 976 C CA . GLU A 1 122 ? -3.318 2.267 -14.892 1.00 94.88 122 GLU A CA 1
ATOM 977 C C . GLU A 1 122 ? -1.835 2.034 -14.597 1.00 94.88 122 GLU A C 1
ATOM 979 O O . GLU A 1 122 ? -0.962 2.717 -15.139 1.00 94.88 122 GLU A O 1
ATOM 984 N N . PHE A 1 123 ? -1.541 1.040 -13.758 1.00 95.56 123 PHE A N 1
ATOM 985 C CA . PHE A 1 123 ? -0.175 0.708 -13.382 1.00 95.56 123 PHE A CA 1
ATOM 986 C C . PHE A 1 123 ? 0.602 0.059 -14.539 1.00 95.56 123 PHE A C 1
ATOM 988 O O . PHE A 1 123 ? 1.761 0.394 -14.779 1.00 95.56 123 PHE A O 1
ATOM 995 N N . LEU A 1 124 ? -0.008 -0.842 -15.312 1.00 92.06 124 LEU A N 1
ATOM 996 C CA . LEU A 1 124 ? 0.651 -1.474 -16.463 1.00 92.06 124 LEU A CA 1
ATOM 997 C C . LEU A 1 124 ? 0.575 -0.651 -17.754 1.00 92.06 124 LEU A C 1
ATOM 999 O O . LEU A 1 124 ? 1.359 -0.907 -18.670 1.00 92.06 124 LEU A O 1
ATOM 1003 N N . GLY A 1 125 ? -0.242 0.394 -17.806 1.00 93.06 125 GLY A N 1
ATOM 1004 C CA . GLY A 1 125 ? -0.370 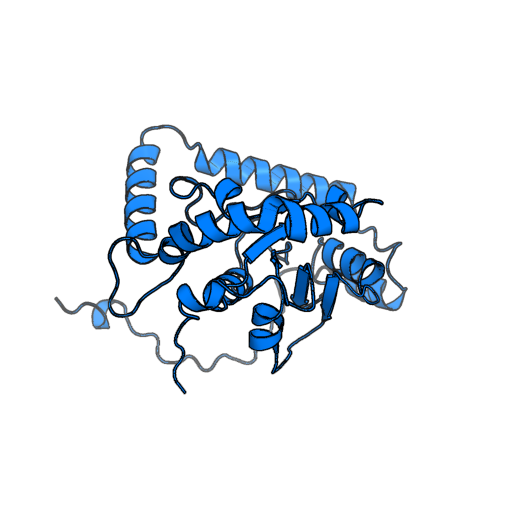1.306 -18.937 1.00 93.06 125 GLY A CA 1
ATOM 1005 C C . GLY A 1 125 ? 0.868 2.176 -19.170 1.00 93.06 125 GLY A C 1
ATOM 1006 O O . GLY A 1 125 ? 1.787 2.244 -18.347 1.00 93.06 125 GLY A O 1
ATOM 1007 N N . ALA A 1 126 ? 0.906 2.870 -20.309 1.00 92.00 126 ALA A N 1
ATOM 1008 C CA . ALA A 1 126 ? 2.075 3.643 -20.744 1.00 92.00 126 ALA A CA 1
ATOM 1009 C C . ALA A 1 126 ? 2.552 4.682 -19.706 1.00 92.00 126 ALA A C 1
ATOM 1011 O O . ALA A 1 126 ? 3.752 4.890 -19.558 1.00 92.00 126 ALA A O 1
ATOM 1012 N N . ASN A 1 127 ? 1.629 5.277 -18.941 1.00 94.62 127 ASN A N 1
ATOM 1013 C CA . ASN A 1 127 ? 1.928 6.304 -17.936 1.00 94.62 127 ASN A CA 1
ATOM 1014 C C . ASN A 1 127 ? 2.024 5.773 -16.486 1.00 94.62 127 ASN A C 1
ATOM 1016 O O . ASN A 1 127 ? 2.021 6.557 -15.538 1.00 94.62 127 ASN A O 1
ATOM 1020 N N . GLY A 1 128 ? 2.104 4.455 -16.275 1.00 95.81 128 GLY A N 1
ATOM 1021 C CA . GLY A 1 128 ? 2.097 3.878 -14.923 1.00 95.81 128 GLY A CA 1
ATOM 1022 C C . GLY A 1 128 ? 3.219 4.399 -14.014 1.00 95.81 128 GLY A C 1
ATOM 1023 O O . GLY A 1 128 ? 2.982 4.688 -12.843 1.00 95.81 128 GLY A O 1
ATOM 1024 N N . GLU A 1 129 ? 4.429 4.600 -14.551 1.00 95.62 129 GLU A N 1
ATOM 1025 C CA . GLU A 1 129 ? 5.537 5.193 -13.782 1.00 95.62 129 GLU A CA 1
ATOM 1026 C C . GLU A 1 129 ? 5.246 6.642 -13.369 1.00 95.62 129 GLU A C 1
ATOM 1028 O O . GLU A 1 129 ? 5.461 6.999 -12.211 1.00 95.62 129 GLU A O 1
ATOM 1033 N N . GLY A 1 130 ? 4.704 7.453 -14.283 1.00 96.44 130 GLY A N 1
ATOM 1034 C CA . GLY A 1 130 ? 4.348 8.845 -14.010 1.00 96.44 130 GLY A CA 1
ATOM 1035 C C . GLY A 1 130 ? 3.275 8.969 -12.928 1.00 96.44 130 GLY A C 1
ATOM 1036 O O . GLY A 1 130 ? 3.371 9.827 -12.054 1.00 96.44 130 GLY A O 1
ATOM 1037 N N . LEU A 1 131 ? 2.294 8.060 -12.912 1.00 97.19 131 LEU A N 1
ATOM 1038 C CA . LEU A 1 131 ? 1.290 7.998 -11.846 1.00 97.19 131 LEU A CA 1
ATOM 1039 C C . LEU A 1 131 ? 1.925 7.680 -10.486 1.00 97.19 131 LEU A C 1
ATOM 1041 O O . LEU A 1 131 ? 1.620 8.335 -9.485 1.00 97.19 131 LEU A O 1
ATOM 1045 N N . VAL A 1 132 ? 2.834 6.703 -10.438 1.00 96.81 132 VAL A N 1
ATOM 1046 C CA . VAL A 1 132 ? 3.569 6.358 -9.212 1.00 96.81 132 VAL A CA 1
ATOM 1047 C C . VAL A 1 132 ? 4.421 7.535 -8.735 1.00 96.81 132 VAL A C 1
ATOM 1049 O O . VAL A 1 132 ? 4.425 7.843 -7.542 1.00 96.81 132 VAL A O 1
ATOM 1052 N N . GLU A 1 133 ? 5.104 8.221 -9.650 1.00 95.56 133 GLU A N 1
ATOM 1053 C CA . GLU A 1 133 ? 5.888 9.424 -9.368 1.00 95.56 133 GLU A CA 1
ATOM 1054 C C . GLU A 1 133 ? 5.019 10.563 -8.821 1.00 95.56 133 GLU A C 1
ATOM 1056 O O . GLU A 1 133 ? 5.372 11.175 -7.810 1.00 95.56 133 GLU A O 1
ATOM 1061 N N . ASP A 1 134 ? 3.845 10.800 -9.402 1.00 95.81 134 ASP A N 1
ATOM 1062 C CA . ASP A 1 134 ? 2.890 11.807 -8.938 1.00 95.81 134 ASP A CA 1
ATOM 1063 C C . ASP A 1 134 ? 2.415 11.533 -7.505 1.00 95.81 134 ASP A C 1
ATOM 1065 O O . ASP A 1 134 ? 2.352 12.445 -6.670 1.00 95.81 134 ASP A O 1
ATOM 1069 N N . PHE A 1 135 ? 2.143 10.271 -7.166 1.00 95.12 135 PHE A N 1
ATOM 1070 C CA . PHE A 1 135 ? 1.873 9.892 -5.779 1.00 95.12 135 PHE A CA 1
ATOM 1071 C C . PHE A 1 135 ? 3.101 10.098 -4.885 1.00 95.12 135 PHE A C 1
ATOM 1073 O O . PHE A 1 135 ? 2.980 10.638 -3.781 1.00 95.12 135 PHE A O 1
ATOM 1080 N N . ALA A 1 136 ? 4.282 9.701 -5.363 1.00 92.12 136 ALA A N 1
ATOM 1081 C CA . ALA A 1 136 ? 5.553 9.777 -4.647 1.00 92.12 136 ALA A CA 1
ATOM 1082 C C . ALA A 1 136 ? 6.093 11.199 -4.462 1.00 92.12 136 ALA A C 1
ATOM 1084 O O . ALA A 1 136 ? 7.022 11.379 -3.671 1.00 92.12 136 ALA A O 1
ATOM 1085 N N . THR A 1 137 ? 5.530 12.197 -5.140 1.00 91.31 137 THR A N 1
ATOM 1086 C CA . THR A 1 137 ? 5.972 13.596 -5.086 1.00 91.31 137 THR A CA 1
ATOM 1087 C C . THR A 1 137 ? 4.844 14.519 -4.624 1.00 91.31 137 THR A C 1
ATOM 1089 O O . THR A 1 137 ? 4.905 15.047 -3.514 1.00 91.31 137 THR A O 1
ATOM 1092 N N . LYS A 1 138 ? 3.778 14.659 -5.418 1.00 93.94 138 LYS A N 1
ATOM 1093 C CA . LYS A 1 138 ? 2.692 15.631 -5.212 1.00 93.94 138 LYS A CA 1
ATOM 1094 C C . LYS A 1 138 ? 1.774 15.246 -4.051 1.00 93.94 138 LYS A C 1
ATOM 1096 O O . LYS A 1 138 ? 1.418 16.092 -3.236 1.00 93.94 138 LYS A O 1
ATOM 1101 N N . LYS A 1 139 ? 1.392 13.966 -3.947 1.00 93.31 139 LYS A N 1
ATOM 1102 C CA . LYS A 1 139 ? 0.429 13.490 -2.924 1.00 93.31 139 LYS A CA 1
ATOM 1103 C C . LYS A 1 139 ? 1.083 12.932 -1.656 1.00 93.31 139 LYS A C 1
ATOM 1105 O O . LYS A 1 139 ? 0.394 12.688 -0.663 1.00 93.31 139 LYS A O 1
ATOM 1110 N N . LEU A 1 140 ? 2.406 12.766 -1.663 1.00 91.62 140 LEU A N 1
ATOM 1111 C CA . LEU A 1 140 ? 3.155 12.039 -0.640 1.00 91.62 140 LEU A CA 1
ATOM 1112 C C . LEU A 1 140 ? 2.914 12.566 0.783 1.00 91.62 140 LEU A C 1
ATOM 1114 O O . LEU A 1 140 ? 2.691 11.782 1.706 1.00 91.62 140 LEU A O 1
ATOM 1118 N N . VAL A 1 141 ? 2.982 13.887 0.972 1.00 91.88 141 VAL A N 1
ATOM 1119 C CA . VAL A 1 141 ? 2.871 14.518 2.299 1.00 91.88 141 VAL A CA 1
ATOM 1120 C C . VAL A 1 141 ? 1.468 14.339 2.881 1.00 91.88 141 VAL A C 1
ATOM 1122 O O . VAL A 1 141 ? 1.333 13.946 4.038 1.00 91.88 141 VAL A O 1
ATOM 1125 N N . SER A 1 142 ? 0.431 14.557 2.068 1.00 94.38 142 SER A N 1
ATOM 1126 C CA . SER A 1 142 ? -0.965 14.388 2.488 1.00 94.38 142 SER A CA 1
ATOM 1127 C C . SER A 1 142 ? -1.246 12.945 2.921 1.00 94.38 142 SER A C 1
ATOM 1129 O O . SER A 1 142 ? -1.684 12.702 4.049 1.00 94.38 142 SER A O 1
ATOM 1131 N N . ILE A 1 143 ? -0.879 11.975 2.073 1.00 94.50 143 ILE A N 1
ATOM 1132 C CA . ILE A 1 143 ? -1.058 10.546 2.362 1.00 94.50 143 ILE A CA 1
ATOM 1133 C C . ILE A 1 143 ? -0.289 10.152 3.623 1.00 94.50 143 ILE A C 1
ATOM 1135 O O . ILE A 1 143 ? -0.832 9.454 4.473 1.00 94.50 143 ILE A O 1
ATOM 1139 N N . ARG A 1 144 ? 0.949 10.628 3.803 1.00 93.19 144 ARG A N 1
ATOM 1140 C CA . ARG A 1 144 ? 1.751 10.340 5.002 1.00 93.19 144 ARG A CA 1
ATOM 1141 C C . ARG A 1 144 ? 1.115 10.846 6.290 1.00 93.19 144 ARG A C 1
ATOM 1143 O O . ARG A 1 144 ? 1.148 10.136 7.298 1.00 93.19 144 ARG A O 1
ATOM 1150 N N . ASN A 1 145 ? 0.577 12.060 6.271 1.00 93.56 145 ASN A N 1
ATOM 1151 C CA . ASN A 1 145 ? -0.046 12.662 7.447 1.00 93.56 145 ASN A CA 1
ATOM 1152 C C . ASN A 1 145 ? -1.294 11.870 7.853 1.00 93.56 145 ASN A C 1
ATOM 1154 O O . ASN A 1 145 ? -1.450 11.507 9.020 1.00 93.56 145 ASN A O 1
ATOM 1158 N N . ASN A 1 146 ? -2.125 11.500 6.877 1.00 95.62 146 ASN A N 1
ATOM 1159 C CA . ASN A 1 146 ? -3.274 10.634 7.122 1.00 95.62 146 ASN A CA 1
ATOM 1160 C C . ASN A 1 146 ? -2.836 9.236 7.572 1.00 95.62 146 ASN A C 1
ATOM 1162 O O . ASN A 1 146 ? -3.350 8.718 8.559 1.00 95.62 146 ASN A O 1
ATOM 1166 N N . TYR A 1 147 ? -1.834 8.639 6.930 1.00 94.75 147 TYR A N 1
ATOM 1167 C CA . TYR A 1 147 ? -1.325 7.322 7.306 1.00 94.75 147 TYR A CA 1
ATOM 1168 C C . TYR A 1 147 ? -0.814 7.285 8.741 1.00 94.75 147 TYR A C 1
ATOM 1170 O O . TYR A 1 147 ? -1.152 6.377 9.489 1.00 94.75 147 TYR A O 1
ATOM 1178 N N . THR A 1 148 ? -0.092 8.314 9.174 1.00 91.69 148 THR A N 1
ATOM 1179 C CA . THR A 1 148 ? 0.323 8.485 10.572 1.00 91.69 148 THR A CA 1
ATOM 1180 C C . THR A 1 148 ? -0.868 8.439 11.538 1.00 91.69 148 THR A C 1
ATOM 1182 O O . THR A 1 148 ? -0.802 7.769 12.569 1.00 91.69 148 THR A O 1
ATOM 1185 N N . LYS A 1 149 ? -1.978 9.100 11.189 1.00 93.12 149 LYS A N 1
ATOM 1186 C CA . LYS A 1 149 ? -3.206 9.116 11.993 1.00 93.12 149 LYS A CA 1
ATOM 1187 C C . LYS A 1 149 ? -3.908 7.755 12.013 1.00 93.12 149 LYS A C 1
ATOM 1189 O O . LYS A 1 149 ? -4.329 7.318 13.083 1.00 93.12 149 LYS A O 1
ATOM 1194 N N . TYR A 1 150 ? -4.039 7.104 10.854 1.00 95.56 150 TYR A N 1
ATOM 1195 C CA . TYR A 1 150 ? -4.879 5.913 10.697 1.00 95.56 150 TYR A CA 1
ATOM 1196 C C . TYR A 1 150 ? -4.154 4.585 10.941 1.00 95.56 150 TYR A C 1
ATOM 1198 O O . TYR A 1 150 ? -4.781 3.624 11.377 1.00 95.56 150 TYR A O 1
ATOM 1206 N N . ARG A 1 151 ? -2.832 4.518 10.741 1.00 94.12 151 ARG A N 1
ATOM 1207 C CA . ARG A 1 151 ? -2.036 3.281 10.842 1.00 94.12 151 ARG A CA 1
ATOM 1208 C C . ARG A 1 151 ? -2.213 2.549 12.172 1.00 94.12 151 ARG A C 1
ATOM 1210 O O . ARG A 1 151 ? -2.216 1.324 12.182 1.00 94.12 151 ARG A O 1
ATOM 1217 N N . LYS A 1 152 ? -2.370 3.272 13.284 1.00 93.44 152 LYS A N 1
ATOM 1218 C CA . LYS A 1 152 ? -2.574 2.669 14.614 1.00 93.44 152 LYS A CA 1
ATOM 1219 C C . LYS A 1 152 ? -3.787 1.730 14.665 1.00 93.44 152 LYS A C 1
ATOM 1221 O O . LYS A 1 152 ? -3.703 0.696 15.313 1.00 93.44 152 LYS A O 1
ATOM 1226 N N . HIS A 1 153 ? -4.844 2.037 13.908 1.00 95.75 153 HIS A N 1
ATOM 1227 C CA . HIS A 1 153 ? -6.063 1.229 13.797 1.00 95.75 153 HIS A CA 1
ATOM 1228 C C . HIS A 1 153 ? -5.833 -0.092 13.044 1.00 95.75 153 HIS A C 1
ATOM 1230 O O . HIS A 1 153 ? -6.677 -0.977 13.053 1.00 95.75 153 HIS A O 1
ATOM 1236 N N . LEU A 1 154 ? -4.686 -0.237 12.378 1.00 94.44 154 LEU A N 1
ATOM 1237 C CA . LEU A 1 154 ? -4.288 -1.440 11.650 1.00 94.44 154 LEU A CA 1
ATOM 1238 C C . LEU A 1 154 ? -3.195 -2.237 12.382 1.00 94.44 154 LEU A C 1
ATOM 1240 O O . LEU A 1 154 ? -2.692 -3.227 11.850 1.00 94.44 154 LEU A O 1
ATOM 1244 N N . MET A 1 155 ? -2.794 -1.806 13.579 1.00 93.06 155 MET A N 1
ATOM 1245 C CA . MET A 1 155 ? -1.746 -2.447 14.368 1.00 93.06 155 MET A CA 1
ATOM 1246 C C . MET A 1 155 ? -2.333 -3.204 15.553 1.00 93.06 155 MET A C 1
ATOM 1248 O O . MET A 1 155 ? -3.134 -2.658 16.301 1.00 93.06 155 MET A O 1
ATOM 1252 N N . TYR A 1 156 ? -1.877 -4.435 15.758 1.00 90.75 156 TYR A N 1
ATOM 1253 C CA . TYR A 1 156 ? -2.164 -5.206 16.965 1.00 90.75 156 TYR A CA 1
ATOM 1254 C C . TYR A 1 156 ? -1.100 -4.885 18.016 1.00 90.75 156 TYR A C 1
ATOM 1256 O O . TYR A 1 156 ? 0.088 -5.091 17.755 1.00 90.75 156 TYR A O 1
ATOM 1264 N N . ASN A 1 157 ? -1.502 -4.360 19.175 1.00 89.06 157 ASN A N 1
ATOM 1265 C CA . ASN A 1 157 ? -0.586 -4.092 20.284 1.00 89.06 157 ASN A CA 1
ATOM 1266 C C . ASN A 1 157 ? -0.765 -5.126 21.398 1.00 89.06 157 ASN A C 1
ATOM 1268 O O . ASN A 1 157 ? -1.855 -5.656 21.605 1.00 89.06 157 ASN A O 1
ATOM 1272 N N . LEU A 1 158 ? 0.315 -5.375 22.138 1.00 88.81 158 LEU A N 1
ATOM 1273 C CA . LEU A 1 158 ? 0.290 -6.132 23.383 1.00 88.81 158 LEU A CA 1
ATOM 1274 C C . LEU A 1 158 ? 1.019 -5.307 24.463 1.00 88.81 158 LEU A C 1
ATOM 1276 O O . LEU A 1 158 ? 2.222 -5.087 24.314 1.00 88.81 158 LEU A O 1
ATOM 1280 N N . PRO A 1 159 ? 0.328 -4.816 25.510 1.00 92.75 159 PRO A N 1
ATOM 1281 C CA . PRO A 1 159 ? -1.124 -4.885 25.709 1.00 92.75 159 PRO A CA 1
ATOM 1282 C C . PRO A 1 159 ? -1.905 -4.088 24.639 1.00 92.75 159 PRO A C 1
ATOM 1284 O O . PRO A 1 159 ? -1.326 -3.182 24.023 1.00 92.75 159 PRO A O 1
ATOM 1287 N N . PRO A 1 160 ? -3.198 -4.402 24.407 1.00 92.38 160 PRO A N 1
ATOM 1288 C CA . PRO A 1 160 ? -4.040 -3.647 23.483 1.00 92.38 160 PRO A CA 1
ATOM 1289 C C . PRO A 1 160 ? -4.071 -2.157 23.826 1.00 92.38 160 PRO A C 1
ATOM 1291 O O . PRO A 1 160 ? -4.063 -1.769 24.998 1.00 92.38 160 PRO A O 1
ATOM 1294 N N . LYS A 1 161 ? -4.102 -1.310 22.798 1.00 93.50 161 LYS A N 1
ATOM 1295 C CA . LYS A 1 161 ? -4.179 0.149 22.942 1.00 93.50 161 LYS A CA 1
ATOM 1296 C C . LYS A 1 161 ? -5.510 0.652 22.408 1.00 93.50 161 LYS A C 1
ATOM 1298 O O . LYS A 1 161 ? -5.990 0.173 21.389 1.00 93.50 161 LYS A O 1
ATOM 1303 N N . LYS A 1 162 ? -6.055 1.695 23.039 1.00 94.19 162 LYS A N 1
ATOM 1304 C CA . LYS A 1 162 ? -7.297 2.327 22.583 1.00 94.19 162 LYS A CA 1
ATOM 1305 C C . LYS A 1 162 ? -7.197 2.760 21.115 1.00 94.19 162 LYS A C 1
ATOM 1307 O O . LYS A 1 162 ? -6.305 3.524 20.733 1.00 94.19 162 LYS A O 1
ATOM 1312 N N . GLY A 1 163 ? -8.166 2.325 20.324 1.00 93.38 163 GLY A N 1
ATOM 1313 C CA . GLY A 1 163 ? -8.267 2.534 18.892 1.00 93.38 163 GLY A CA 1
ATOM 1314 C C . GLY A 1 163 ? -7.265 1.718 18.084 1.00 93.38 163 GLY A C 1
ATOM 1315 O O . GLY A 1 163 ? -6.904 2.158 17.001 1.00 93.38 163 GLY A O 1
ATOM 1316 N N . ASP A 1 164 ? -6.752 0.598 18.576 1.00 94.81 164 ASP A N 1
ATOM 1317 C CA . ASP A 1 164 ? -5.907 -0.274 17.764 1.00 94.81 164 ASP A CA 1
ATOM 1318 C C . ASP A 1 164 ? -6.723 -1.282 16.935 1.00 94.81 164 ASP A C 1
ATOM 1320 O O . ASP A 1 164 ? -7.945 -1.164 16.821 1.00 94.81 164 ASP A O 1
ATOM 1324 N N . ALA A 1 165 ? -6.056 -2.241 16.287 1.00 94.69 165 ALA A N 1
ATOM 1325 C CA . ALA A 1 165 ? -6.740 -3.220 15.447 1.00 94.69 165 ALA A CA 1
ATOM 1326 C C . ALA A 1 165 ? -7.736 -4.105 16.216 1.00 94.69 165 ALA A C 1
ATOM 1328 O O . ALA A 1 165 ? -8.699 -4.566 15.606 1.00 94.69 165 ALA A O 1
ATOM 1329 N N . LEU A 1 166 ? -7.546 -4.334 17.522 1.00 95.31 166 LEU A N 1
ATOM 1330 C CA . LEU A 1 166 ? -8.505 -5.095 18.326 1.00 95.31 166 LEU A CA 1
ATOM 1331 C C . LEU A 1 166 ? -9.817 -4.318 18.473 1.00 95.31 166 LEU A C 1
ATOM 1333 O O . LEU A 1 166 ? -10.884 -4.871 18.212 1.00 95.31 166 LEU A O 1
ATOM 1337 N N . ASP A 1 167 ? -9.733 -3.025 18.788 1.00 95.50 167 ASP A N 1
ATOM 1338 C CA . ASP A 1 167 ? -10.910 -2.153 18.865 1.00 95.50 167 ASP A CA 1
ATOM 1339 C C . ASP A 1 167 ? -11.632 -2.068 17.509 1.00 95.50 167 ASP A C 1
ATOM 1341 O O . ASP A 1 167 ? -12.861 -2.088 17.457 1.00 95.50 167 ASP A O 1
ATOM 1345 N N . MET A 1 168 ? -10.889 -2.038 16.393 1.00 95.69 168 MET A N 1
ATOM 1346 C CA . MET A 1 168 ? -11.487 -2.063 15.049 1.00 95.69 168 MET A CA 1
ATOM 1347 C C . MET A 1 168 ? -12.217 -3.374 14.741 1.00 95.69 168 MET A C 1
ATOM 1349 O O . MET A 1 168 ? -13.247 -3.349 14.069 1.00 95.69 168 MET A O 1
ATOM 1353 N N . ILE A 1 169 ? -11.712 -4.518 15.216 1.00 94.38 169 ILE A N 1
ATOM 1354 C CA . ILE A 1 169 ? -12.410 -5.804 15.075 1.00 94.38 169 ILE A CA 1
ATOM 1355 C C . ILE A 1 169 ? -13.734 -5.761 15.829 1.00 94.38 169 ILE A C 1
ATOM 1357 O O . ILE A 1 169 ? -14.763 -6.098 15.247 1.00 94.38 169 ILE A O 1
ATOM 1361 N N . ILE A 1 170 ? -13.708 -5.336 17.093 1.00 94.75 170 ILE A N 1
ATOM 1362 C CA . ILE A 1 170 ? -14.901 -5.273 17.945 1.00 94.75 170 ILE A CA 1
ATOM 1363 C C . ILE A 1 170 ? -15.952 -4.361 17.308 1.00 94.75 170 ILE A C 1
ATOM 1365 O O . ILE A 1 170 ? -17.101 -4.769 17.140 1.00 94.75 170 ILE A O 1
ATOM 1369 N N . GLU A 1 171 ? -15.555 -3.166 16.871 1.00 93.50 171 GLU A N 1
ATOM 1370 C CA . GLU A 1 171 ? -16.490 -2.225 16.257 1.00 93.50 171 GLU A CA 1
ATOM 1371 C C . GLU A 1 171 ? -17.006 -2.722 14.898 1.00 93.50 171 GLU A C 1
ATOM 1373 O O . GLU A 1 171 ? -18.186 -2.572 14.585 1.00 93.50 171 GLU A O 1
ATOM 1378 N N . SER A 1 172 ? -16.165 -3.389 14.101 1.00 90.00 172 SER A N 1
ATOM 1379 C CA . SER A 1 172 ? -16.598 -3.976 12.829 1.00 90.00 172 SER A CA 1
ATOM 1380 C C . SER A 1 172 ? -17.604 -5.109 13.040 1.00 90.00 172 SER A C 1
ATOM 1382 O O . SER A 1 172 ? -18.559 -5.220 12.272 1.00 90.00 172 SER A O 1
ATOM 1384 N N . LEU A 1 173 ? -17.428 -5.931 14.079 1.00 89.88 173 LEU A N 1
ATOM 1385 C CA . LEU A 1 173 ? -18.393 -6.967 14.451 1.00 89.88 173 LEU A CA 1
ATOM 1386 C C . LEU A 1 173 ? -19.718 -6.355 14.908 1.00 89.88 173 LEU A C 1
ATOM 1388 O O . LEU A 1 173 ? -20.764 -6.792 14.438 1.00 89.88 173 LEU A O 1
ATOM 1392 N N . ARG A 1 174 ? -19.672 -5.303 15.735 1.00 89.88 174 ARG A N 1
ATOM 1393 C CA . ARG A 1 174 ? -20.863 -4.569 16.185 1.00 89.88 174 ARG A CA 1
ATOM 1394 C C . ARG A 1 174 ? -21.657 -3.993 15.010 1.00 89.88 174 ARG A C 1
ATOM 1396 O O . ARG A 1 174 ? -22.875 -4.123 14.966 1.00 89.88 174 ARG A O 1
ATOM 1403 N N . LEU A 1 175 ? -20.979 -3.389 14.029 1.00 86.12 175 LEU A N 1
ATOM 1404 C CA . LEU A 1 175 ? -21.639 -2.887 12.818 1.00 86.12 175 LEU A CA 1
ATOM 1405 C C . LEU A 1 175 ? -22.275 -4.012 12.000 1.00 86.12 175 LEU A C 1
ATOM 1407 O O . LEU A 1 175 ? -23.388 -3.856 11.507 1.00 86.12 175 LEU A O 1
ATOM 1411 N N . ARG A 1 176 ? -21.592 -5.152 11.862 1.00 81.75 176 ARG A N 1
ATOM 1412 C CA . ARG A 1 176 ? -22.130 -6.304 11.128 1.00 81.75 176 ARG A CA 1
ATOM 1413 C C . ARG A 1 176 ? -23.349 -6.897 11.814 1.00 81.75 176 ARG A C 1
ATOM 1415 O O . ARG A 1 176 ? -24.304 -7.215 11.124 1.00 81.75 176 ARG A O 1
ATOM 1422 N N . GLU A 1 177 ? -23.338 -6.998 13.139 1.00 85.12 177 GLU A N 1
ATOM 1423 C CA . GLU A 1 177 ? -24.502 -7.425 13.920 1.00 85.12 177 GLU A CA 1
ATOM 1424 C C . GLU A 1 177 ? -25.722 -6.542 13.618 1.00 85.12 177 GLU A C 1
ATOM 1426 O O . GLU A 1 177 ? -26.782 -7.057 13.279 1.00 85.12 177 GLU A O 1
ATOM 1431 N N . GLN A 1 178 ? -25.545 -5.217 13.600 1.00 80.56 178 GLN A N 1
ATOM 1432 C CA . GLN A 1 178 ? -26.612 -4.273 13.239 1.00 80.56 178 GLN A CA 1
ATOM 1433 C C . GLN A 1 178 ? -27.058 -4.386 11.771 1.00 80.56 178 GLN A C 1
ATOM 1435 O O . GLN A 1 178 ? -28.212 -4.121 11.435 1.00 80.56 178 GLN A O 1
ATOM 1440 N N . GLN A 1 179 ? -26.148 -4.755 10.869 1.00 73.69 179 GLN A N 1
ATOM 1441 C CA . GLN A 1 179 ? -26.437 -4.919 9.442 1.00 73.69 179 GLN A CA 1
ATOM 1442 C C . GLN A 1 179 ? -27.114 -6.252 9.107 1.00 73.69 179 GLN A C 1
ATOM 1444 O O . GLN A 1 179 ? -27.779 -6.327 8.079 1.00 73.69 179 GLN A O 1
ATOM 1449 N N . ILE A 1 180 ? -27.018 -7.283 9.955 1.00 65.25 180 ILE A N 1
ATOM 1450 C CA . ILE A 1 180 ? -27.762 -8.543 9.764 1.00 65.25 180 ILE A CA 1
ATOM 1451 C C . ILE A 1 180 ? -29.279 -8.277 9.694 1.00 65.25 180 ILE A C 1
ATOM 1453 O O . ILE A 1 180 ? -30.000 -8.978 8.985 1.00 65.25 180 ILE A O 1
ATOM 1457 N N . GLU A 1 181 ? -29.755 -7.212 10.339 1.00 58.84 181 GLU A N 1
ATOM 1458 C CA . GLU A 1 181 ? -31.154 -6.774 10.297 1.00 58.84 181 GLU A CA 1
ATOM 1459 C C . GLU A 1 181 ? -31.509 -5.980 9.017 1.00 58.84 181 GLU A C 1
ATOM 1461 O O . GLU A 1 181 ? -32.678 -5.905 8.638 1.00 58.84 181 GLU A O 1
ATOM 1466 N N . ASN A 1 182 ? -30.516 -5.449 8.287 1.00 54.97 182 ASN A N 1
ATOM 1467 C CA . ASN A 1 182 ? -30.670 -4.612 7.089 1.00 54.97 182 ASN A CA 1
ATOM 1468 C C . ASN A 1 182 ? -29.856 -5.172 5.902 1.00 54.97 182 ASN A C 1
ATOM 1470 O O . ASN A 1 182 ? -28.681 -4.854 5.740 1.00 54.97 182 ASN A O 1
ATOM 1474 N N . LYS A 1 183 ? -30.501 -5.998 5.061 1.00 55.16 183 LYS A N 1
ATOM 1475 C CA . LYS A 1 183 ? -29.947 -6.735 3.895 1.00 55.16 183 LYS A CA 1
ATOM 1476 C C . LYS A 1 183 ? -28.609 -6.204 3.316 1.00 55.16 183 LYS A C 1
ATOM 1478 O O . LYS A 1 183 ? -28.509 -5.101 2.786 1.00 55.16 183 LYS A O 1
ATOM 1483 N N . ASN A 1 184 ? -27.632 -7.114 3.351 1.00 61.62 184 ASN A N 1
ATOM 1484 C CA . ASN A 1 184 ? -26.171 -7.001 3.265 1.00 61.62 184 ASN A CA 1
ATOM 1485 C C . ASN A 1 184 ? -25.537 -6.147 2.142 1.00 61.62 184 ASN A C 1
ATOM 1487 O O . ASN A 1 184 ? -25.308 -6.615 1.023 1.00 61.62 184 ASN A O 1
ATOM 1491 N N . ILE A 1 185 ? -25.067 -4.949 2.504 1.00 62.03 185 ILE A N 1
ATOM 1492 C CA . ILE A 1 185 ? -24.144 -4.130 1.690 1.00 62.03 185 ILE A CA 1
ATOM 1493 C C . ILE A 1 185 ? -22.768 -4.817 1.546 1.00 62.03 185 ILE A C 1
ATOM 1495 O O . ILE A 1 185 ? -22.197 -4.836 0.456 1.00 62.03 185 ILE A O 1
ATOM 1499 N N . TYR A 1 186 ? -22.268 -5.460 2.608 1.00 61.09 186 TYR A N 1
ATOM 1500 C CA . TYR A 1 186 ? -20.969 -6.151 2.617 1.00 61.09 186 TYR A CA 1
ATOM 1501 C C . TYR A 1 186 ? -20.898 -7.318 1.623 1.00 61.09 186 TYR A C 1
ATOM 1503 O O . TYR A 1 186 ? -19.946 -7.448 0.849 1.00 61.09 186 TYR A O 1
ATOM 1511 N N . GLU A 1 187 ? -21.935 -8.159 1.600 1.00 68.50 187 GLU A N 1
ATOM 1512 C CA . GLU A 1 187 ? -22.029 -9.249 0.626 1.00 68.50 187 GLU A CA 1
ATOM 1513 C C . GLU A 1 187 ? -22.147 -8.707 -0.798 1.00 68.50 187 GLU A C 1
ATOM 1515 O O . GLU A 1 187 ? -21.627 -9.324 -1.724 1.00 68.50 187 GLU A O 1
ATOM 1520 N N . ALA A 1 188 ? -22.772 -7.541 -0.988 1.00 72.81 188 ALA A N 1
ATOM 1521 C CA . ALA A 1 188 ? -22.872 -6.917 -2.299 1.00 72.81 188 ALA A CA 1
ATOM 1522 C C . ALA A 1 188 ? -21.506 -6.436 -2.815 1.00 72.81 188 ALA A C 1
ATOM 1524 O O . ALA A 1 188 ? -21.197 -6.683 -3.980 1.00 72.81 188 ALA A O 1
ATOM 1525 N N . GLU A 1 189 ? -20.672 -5.802 -1.986 1.00 71.81 189 GLU A N 1
ATOM 1526 C CA . GLU A 1 189 ? -19.310 -5.407 -2.383 1.00 71.81 189 GLU A CA 1
ATOM 1527 C C . GLU A 1 189 ? -18.411 -6.618 -2.640 1.00 71.81 189 GLU A C 1
ATOM 1529 O O . GLU A 1 189 ? -17.734 -6.681 -3.667 1.00 71.81 189 GLU A O 1
ATOM 1534 N N . GLN A 1 190 ? -18.457 -7.631 -1.768 1.00 72.25 190 GLN A N 1
ATOM 1535 C CA . GLN A 1 190 ? -17.730 -8.882 -1.988 1.00 72.25 190 GLN A CA 1
ATOM 1536 C C . GLN A 1 190 ? -18.173 -9.598 -3.261 1.00 72.25 190 GLN A C 1
ATOM 1538 O O . GLN A 1 190 ? -17.331 -10.115 -3.999 1.00 72.25 190 GLN A O 1
ATOM 1543 N N . ARG A 1 191 ? -19.481 -9.621 -3.532 1.00 77.75 191 ARG A N 1
ATOM 1544 C CA . ARG A 1 191 ? -20.049 -10.217 -4.738 1.00 77.75 191 ARG A CA 1
ATOM 1545 C C . ARG A 1 191 ? -19.618 -9.455 -5.985 1.00 77.75 191 ARG A C 1
ATOM 1547 O O . ARG A 1 191 ? -19.119 -10.096 -6.897 1.00 77.75 191 ARG A O 1
ATOM 1554 N N . LYS A 1 192 ? -19.697 -8.119 -5.992 1.00 81.00 192 LYS A N 1
ATOM 1555 C CA . LYS A 1 192 ? -19.189 -7.284 -7.098 1.00 81.00 192 LYS A CA 1
ATOM 1556 C C . LYS A 1 192 ? -17.708 -7.553 -7.361 1.00 81.00 192 LYS A C 1
ATOM 1558 O O . LYS A 1 192 ? -17.302 -7.748 -8.500 1.00 81.00 192 LYS A O 1
ATOM 1563 N N . CYS A 1 193 ? -16.908 -7.625 -6.297 1.00 79.25 193 CYS A N 1
ATOM 1564 C CA . CYS A 1 193 ? -15.484 -7.927 -6.392 1.00 79.25 193 CYS A CA 1
ATOM 1565 C C . CYS A 1 193 ? -15.234 -9.300 -7.017 1.00 79.25 193 CYS A C 1
ATOM 1567 O O . CYS A 1 193 ? -14.404 -9.452 -7.912 1.00 79.25 193 CYS A O 1
ATOM 1569 N N . LYS A 1 194 ? -15.986 -10.303 -6.554 1.00 77.50 194 LYS A N 1
ATOM 1570 C CA . LYS A 1 194 ? -15.939 -11.662 -7.080 1.00 77.50 194 LYS A CA 1
ATOM 1571 C C . LYS A 1 194 ? -16.331 -11.694 -8.557 1.00 77.50 194 LYS A C 1
ATOM 1573 O O . LYS A 1 194 ? -15.590 -12.269 -9.337 1.00 77.50 194 LYS A O 1
ATOM 1578 N N . GLU A 1 195 ? -17.424 -11.042 -8.938 1.00 81.62 195 GLU A N 1
ATOM 1579 C CA . GLU A 1 195 ? -17.893 -10.949 -10.326 1.00 81.62 195 GLU A CA 1
ATOM 1580 C C . GLU A 1 195 ? -16.854 -10.276 -11.230 1.00 81.62 195 GLU A C 1
ATOM 1582 O O . GLU A 1 195 ? -16.564 -10.795 -12.302 1.00 81.62 195 GLU A O 1
ATOM 1587 N N . MET A 1 196 ? -16.228 -9.181 -10.786 1.00 77.81 196 MET A N 1
ATOM 1588 C CA . MET A 1 196 ? -15.145 -8.525 -11.530 1.00 77.81 196 MET A CA 1
ATOM 1589 C C . MET A 1 196 ? -13.933 -9.440 -11.715 1.00 77.81 196 MET A C 1
ATOM 1591 O O . MET A 1 196 ? -13.381 -9.523 -12.810 1.00 77.81 196 MET A O 1
ATOM 1595 N N . ILE A 1 197 ? -13.507 -10.128 -10.653 1.00 74.00 197 ILE A N 1
ATOM 1596 C CA . ILE A 1 197 ? -12.376 -11.060 -10.712 1.00 74.00 197 ILE A CA 1
ATOM 1597 C C . ILE A 1 197 ? -12.720 -12.259 -11.603 1.00 74.00 197 ILE A C 1
ATOM 1599 O O . ILE A 1 197 ? -11.891 -12.668 -12.409 1.00 74.00 197 ILE A O 1
ATOM 1603 N N . ASP A 1 198 ? -13.930 -12.806 -11.503 1.00 72.75 198 ASP A N 1
ATOM 1604 C CA . ASP A 1 198 ? -14.395 -13.921 -12.331 1.00 72.75 198 ASP A CA 1
ATOM 1605 C C . ASP A 1 198 ? -14.523 -13.507 -13.806 1.00 72.75 198 ASP A C 1
ATOM 1607 O O . ASP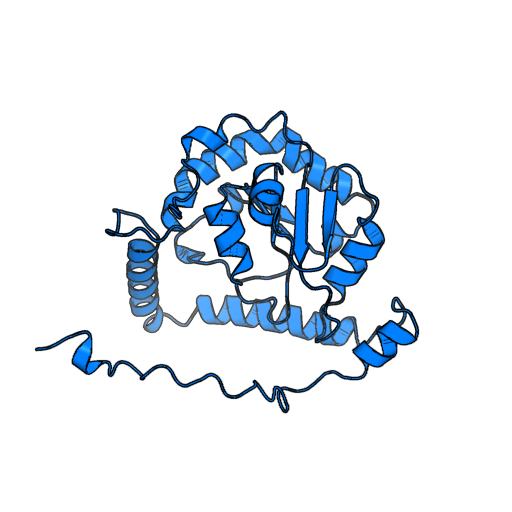 A 1 198 ? -14.083 -14.245 -14.683 1.00 72.75 198 ASP A O 1
ATOM 1611 N N . ALA A 1 199 ? -14.995 -12.291 -14.093 1.00 72.88 199 ALA A N 1
ATOM 1612 C CA . ALA A 1 199 ? -14.993 -11.729 -15.441 1.00 72.88 199 ALA A CA 1
ATOM 1613 C C . ALA A 1 199 ? -13.570 -11.579 -15.997 1.00 72.88 199 ALA A C 1
ATOM 1615 O O . ALA A 1 199 ? -13.324 -11.975 -17.133 1.00 72.88 199 ALA A O 1
ATOM 1616 N N . LYS A 1 200 ? -12.611 -11.099 -15.190 1.00 68.38 200 LYS A N 1
ATOM 1617 C CA . LYS A 1 200 ? -11.193 -11.048 -15.588 1.00 68.38 200 LYS A CA 1
ATOM 1618 C C . LYS A 1 200 ? -10.604 -12.427 -15.842 1.00 68.38 200 LYS A C 1
ATOM 1620 O O . LYS A 1 200 ? -9.859 -12.608 -16.796 1.00 68.38 200 LYS A O 1
ATOM 1625 N N . ARG A 1 201 ? -10.953 -13.417 -15.020 1.00 63.59 201 ARG A N 1
ATOM 1626 C CA . ARG A 1 201 ? -10.535 -14.812 -15.228 1.00 63.59 201 ARG A CA 1
ATOM 1627 C C . ARG A 1 201 ? -11.053 -15.362 -16.556 1.00 63.59 201 ARG A C 1
ATOM 1629 O O . ARG A 1 201 ? -10.334 -16.096 -17.223 1.00 63.59 201 ARG A O 1
ATOM 1636 N N . LEU A 1 202 ? -12.278 -15.002 -16.939 1.00 57.66 202 LEU A N 1
ATOM 1637 C CA . LEU A 1 202 ? -12.875 -15.392 -18.217 1.00 57.66 202 LEU A CA 1
ATOM 1638 C C . LEU A 1 202 ? -12.273 -14.621 -19.403 1.00 57.66 202 LEU A C 1
ATOM 1640 O O . LEU A 1 202 ? -12.043 -15.222 -20.448 1.00 57.66 202 LEU A O 1
ATOM 1644 N N . SER A 1 203 ? -11.991 -13.321 -19.250 1.00 52.38 203 SER A N 1
ATOM 1645 C CA . SER A 1 203 ? -11.486 -12.459 -20.329 1.00 52.38 203 SER A CA 1
ATOM 1646 C C . SER A 1 203 ? -9.999 -12.643 -20.610 1.00 52.38 203 SER A C 1
ATOM 1648 O O . SER A 1 203 ? -9.582 -12.572 -21.759 1.00 52.38 203 SER A O 1
ATOM 1650 N N . VAL A 1 204 ? -9.195 -12.867 -19.567 1.00 50.44 204 VAL A N 1
ATOM 1651 C CA . VAL A 1 204 ? -7.762 -13.157 -19.705 1.00 50.44 204 VAL A CA 1
ATOM 1652 C C . VAL A 1 204 ? -7.563 -14.584 -20.207 1.00 50.44 204 VAL A C 1
ATOM 1654 O O . VAL A 1 204 ? -6.485 -14.898 -20.687 1.00 50.44 204 VAL A O 1
ATOM 1657 N N . GLY A 1 205 ? -8.582 -15.454 -20.148 1.00 46.25 205 GLY A N 1
ATOM 1658 C CA . GLY A 1 205 ? -8.434 -16.863 -20.493 1.00 46.25 205 GLY A CA 1
ATOM 1659 C C . GLY A 1 205 ? -7.222 -17.483 -19.789 1.00 46.25 205 GLY A C 1
ATOM 1660 O O . GLY A 1 205 ? -6.628 -16.919 -18.874 1.00 46.25 205 GLY A O 1
ATOM 1661 N N . HIS A 1 206 ? -6.785 -18.644 -20.246 1.00 50.09 206 HIS A N 1
ATOM 1662 C CA . HIS A 1 206 ? -5.405 -19.055 -20.003 1.00 50.09 206 HIS A CA 1
ATOM 1663 C C . HIS A 1 206 ? -4.517 -18.358 -21.042 1.00 50.09 206 HIS A C 1
ATOM 1665 O O . HIS A 1 206 ? -3.860 -19.046 -21.824 1.00 50.09 206 HIS A O 1
ATOM 1671 N N . ASP A 1 207 ? -4.551 -17.022 -21.151 1.00 45.78 207 ASP A N 1
ATOM 1672 C CA . ASP A 1 207 ? -3.691 -16.301 -22.091 1.00 45.78 207 ASP A CA 1
ATOM 1673 C C . ASP A 1 207 ? -2.258 -16.249 -21.552 1.00 45.78 207 ASP A C 1
ATOM 1675 O O . ASP A 1 207 ? -1.707 -15.240 -21.112 1.00 45.78 207 ASP A O 1
ATOM 1679 N N . CYS A 1 208 ? -1.646 -17.424 -21.591 1.00 51.62 208 CYS A N 1
ATOM 1680 C CA . CYS A 1 208 ? -0.243 -17.654 -21.356 1.00 51.62 208 CYS A CA 1
ATOM 1681 C C . CYS A 1 208 ? 0.578 -17.248 -22.608 1.00 51.62 208 CYS A C 1
ATOM 1683 O O . CYS A 1 208 ? 1.745 -17.615 -22.698 1.00 51.62 208 CYS A O 1
ATOM 1685 N N . SER A 1 209 ? 0.021 -16.537 -23.607 1.00 50.09 209 SER A N 1
ATOM 1686 C CA . SER A 1 209 ? 0.764 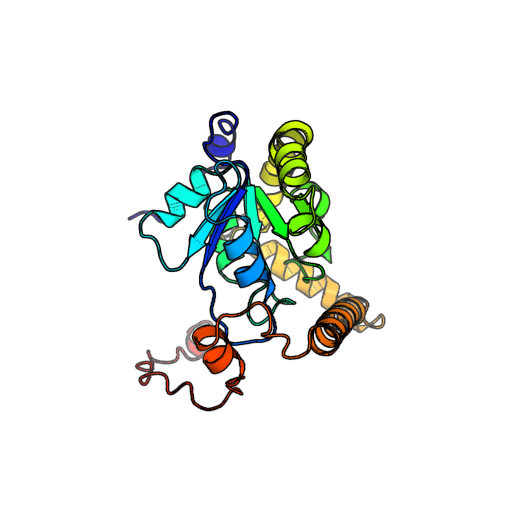-16.141 -24.822 1.00 50.09 209 SER A CA 1
ATOM 1687 C C . SER A 1 209 ? 1.935 -15.205 -24.522 1.00 50.09 209 SER A C 1
ATOM 1689 O O . SER A 1 209 ? 2.959 -15.257 -25.198 1.00 50.09 209 SER A O 1
ATOM 1691 N N . ILE A 1 210 ? 1.817 -14.415 -23.454 1.00 49.78 210 ILE A N 1
ATOM 1692 C CA . ILE A 1 210 ? 2.876 -13.546 -22.931 1.00 49.78 210 ILE A CA 1
ATOM 1693 C C . ILE A 1 210 ? 3.960 -14.306 -22.154 1.00 49.78 210 ILE A C 1
ATOM 1695 O O . ILE A 1 210 ? 4.934 -13.694 -21.710 1.00 49.78 210 ILE A O 1
ATOM 1699 N N . LEU A 1 211 ? 3.770 -15.605 -21.909 1.00 54.25 211 LEU A N 1
ATOM 1700 C CA . LEU A 1 211 ? 4.667 -16.463 -21.142 1.00 54.25 211 LEU A CA 1
ATOM 1701 C C . LEU A 1 211 ? 5.622 -17.218 -22.083 1.00 54.25 211 LEU A C 1
ATOM 1703 O O . LEU A 1 211 ? 5.253 -17.552 -23.208 1.00 54.25 211 LEU A O 1
ATOM 1707 N N . THR A 1 212 ? 6.855 -17.480 -21.651 1.00 57.00 212 THR A N 1
ATOM 1708 C CA . THR A 1 212 ? 7.754 -18.401 -22.371 1.00 57.00 212 THR A CA 1
ATOM 1709 C C . THR A 1 212 ? 7.168 -19.815 -22.371 1.00 57.00 212 THR A C 1
ATOM 1711 O O . THR A 1 212 ? 6.295 -20.122 -21.561 1.00 57.00 212 THR A O 1
ATOM 1714 N N . ASP A 1 213 ? 7.624 -20.708 -23.251 1.00 56.03 213 ASP A N 1
ATOM 1715 C CA . ASP A 1 213 ? 7.064 -22.069 -23.317 1.00 56.03 213 ASP A CA 1
ATOM 1716 C C . ASP A 1 213 ? 7.249 -22.858 -21.999 1.00 56.03 213 ASP A C 1
ATOM 1718 O O . ASP A 1 213 ? 6.355 -23.595 -21.591 1.00 56.03 213 ASP A O 1
ATOM 1722 N N . GLU A 1 214 ? 8.320 -22.585 -21.248 1.00 54.91 214 GLU A N 1
ATOM 1723 C CA . GLU A 1 214 ? 8.545 -23.092 -19.883 1.00 54.91 214 GLU A CA 1
ATOM 1724 C C . GLU A 1 214 ? 7.569 -22.486 -18.846 1.00 54.91 214 GLU A C 1
ATOM 1726 O O . GLU A 1 214 ? 7.054 -23.169 -17.956 1.00 54.91 214 GLU A O 1
ATOM 1731 N N . GLU A 1 215 ? 7.254 -21.192 -18.960 1.00 52.38 215 GLU A N 1
ATOM 1732 C CA . GLU A 1 215 ? 6.259 -20.514 -18.118 1.00 52.38 215 GLU A CA 1
ATOM 1733 C C . GLU A 1 215 ? 4.819 -20.969 -18.460 1.00 52.38 215 GLU A C 1
ATOM 1735 O O . GLU A 1 215 ? 3.965 -21.042 -17.570 1.00 52.38 215 GLU A O 1
ATOM 1740 N N . LYS A 1 216 ? 4.544 -21.325 -19.726 1.00 54.25 216 LYS A N 1
ATOM 1741 C CA . LYS A 1 216 ? 3.259 -21.874 -20.202 1.00 54.25 216 LYS A CA 1
ATOM 1742 C C . LYS A 1 216 ? 2.976 -23.265 -19.645 1.00 54.25 216 LYS A C 1
ATOM 1744 O O . LYS A 1 216 ? 1.834 -23.533 -19.269 1.00 54.25 216 LYS A O 1
ATOM 1749 N N . ASP A 1 217 ? 3.982 -24.128 -19.533 1.00 51.88 217 ASP A N 1
ATOM 1750 C CA . ASP A 1 217 ? 3.802 -25.450 -18.919 1.00 51.88 217 ASP A CA 1
ATOM 1751 C C . ASP A 1 217 ? 3.421 -25.335 -17.438 1.00 51.88 217 ASP A C 1
ATOM 1753 O O . ASP A 1 217 ? 2.551 -26.061 -16.959 1.00 51.88 217 ASP A O 1
ATOM 1757 N N . ASN A 1 218 ? 3.942 -24.327 -16.737 1.00 47.41 218 ASN A N 1
ATOM 1758 C CA . ASN A 1 218 ? 3.522 -24.007 -15.372 1.00 47.41 218 ASN A CA 1
ATOM 1759 C C . ASN A 1 218 ? 2.132 -23.335 -15.282 1.00 47.41 218 ASN A C 1
ATOM 1761 O O . ASN A 1 218 ? 1.508 -23.361 -14.222 1.00 47.41 218 ASN A O 1
ATOM 1765 N N . CYS A 1 219 ? 1.651 -22.742 -16.379 1.00 46.50 219 CYS A N 1
ATOM 1766 C CA . CYS A 1 219 ? 0.332 -22.111 -16.523 1.00 46.50 219 CYS A CA 1
ATOM 1767 C C . CYS A 1 219 ? -0.774 -23.151 -16.809 1.00 46.50 219 CYS A C 1
ATOM 1769 O O . CYS A 1 219 ? -1.901 -23.013 -16.333 1.00 46.50 219 CYS A O 1
ATOM 1771 N N . LYS A 1 220 ? -0.442 -24.229 -17.543 1.00 43.59 220 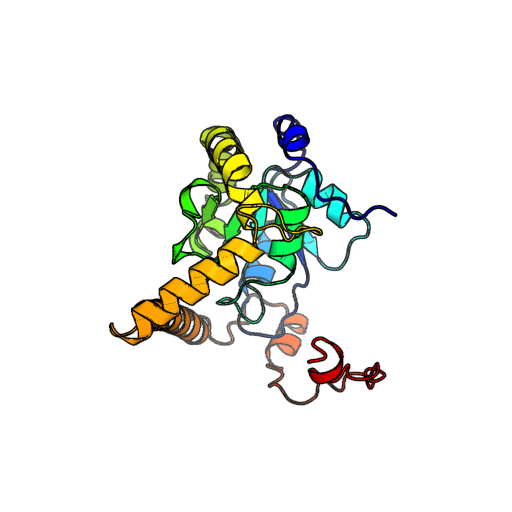LYS A N 1
ATOM 1772 C CA . LYS A 1 220 ? -1.332 -25.373 -17.837 1.00 43.59 220 LYS A CA 1
ATOM 1773 C C . LYS A 1 220 ? -1.766 -26.122 -16.584 1.00 43.59 220 LYS A C 1
ATOM 1775 O O . LYS A 1 220 ? -2.910 -26.564 -16.493 1.00 43.59 220 LYS A O 1
ATOM 1780 N N . TYR A 1 221 ? -0.874 -26.238 -15.605 1.00 40.12 221 TYR A N 1
ATOM 1781 C CA . TYR A 1 221 ? -1.223 -26.758 -14.294 1.00 40.12 221 TYR A CA 1
ATOM 1782 C C . TYR A 1 221 ? -1.792 -25.631 -13.437 1.00 40.12 221 TYR A C 1
ATOM 1784 O O . TYR A 1 221 ? -1.187 -25.178 -12.462 1.00 40.12 221 TYR A O 1
ATOM 1792 N N . GLY A 1 222 ? -3.025 -25.233 -13.755 1.00 41.28 222 GLY A N 1
ATOM 1793 C CA . GLY A 1 222 ? -3.956 -24.829 -12.716 1.00 41.28 222 GLY A CA 1
ATOM 1794 C C . GLY A 1 222 ? -4.083 -26.004 -11.753 1.00 41.28 222 GLY A C 1
ATOM 1795 O O . GLY A 1 222 ? -4.979 -26.828 -11.905 1.00 41.28 222 GLY A O 1
ATOM 1796 N N . TYR A 1 223 ? -3.135 -26.130 -10.818 1.00 32.38 223 TYR A N 1
ATOM 1797 C CA . TYR A 1 223 ? -3.230 -27.049 -9.698 1.00 32.38 223 TYR A CA 1
ATOM 1798 C C . TYR A 1 223 ? -4.463 -26.607 -8.925 1.00 32.38 223 TYR A C 1
ATOM 1800 O O . TYR A 1 223 ? -4.430 -25.708 -8.080 1.00 32.38 223 TYR A O 1
ATOM 1808 N N . TRP A 1 224 ? -5.580 -27.227 -9.293 1.00 29.38 224 TRP A N 1
ATOM 1809 C CA . TRP A 1 224 ? -6.712 -27.409 -8.426 1.00 29.38 224 TRP A CA 1
ATOM 1810 C C . TRP A 1 224 ? -6.187 -27.847 -7.069 1.00 29.38 224 TRP A C 1
ATOM 1812 O O . TRP A 1 224 ? -5.165 -28.519 -6.948 1.00 29.38 224 TRP A O 1
ATOM 1822 N N . ILE A 1 225 ? -6.889 -27.382 -6.053 1.00 32.19 225 ILE A N 1
ATOM 1823 C CA . ILE A 1 225 ? -6.638 -27.571 -4.635 1.00 32.19 225 ILE A CA 1
ATOM 1824 C C . ILE A 1 225 ? -6.769 -29.067 -4.302 1.00 32.19 225 ILE A C 1
ATOM 1826 O O . ILE A 1 225 ? -7.732 -29.473 -3.681 1.00 32.19 225 ILE A O 1
ATOM 1830 N N . HIS A 1 226 ? -5.833 -29.895 -4.747 1.00 29.36 226 HIS A N 1
ATOM 1831 C CA . HIS A 1 226 ? -5.600 -31.279 -4.356 1.00 29.36 226 HIS A CA 1
ATOM 1832 C C . HIS A 1 226 ? -4.103 -31.522 -4.628 1.00 29.36 226 HIS A C 1
ATOM 1834 O O . HIS A 1 226 ? -3.609 -31.168 -5.690 1.00 29.36 226 HIS A O 1
ATOM 1840 N N . ASP A 1 227 ? -3.365 -32.027 -3.641 1.00 27.47 227 ASP A N 1
ATOM 1841 C CA . ASP A 1 227 ? -1.905 -32.258 -3.654 1.00 27.47 227 ASP A CA 1
ATOM 1842 C C . ASP A 1 227 ? -0.954 -31.101 -3.304 1.00 27.47 227 ASP A C 1
ATOM 1844 O O . ASP A 1 227 ? 0.229 -31.123 -3.645 1.00 27.47 227 ASP A O 1
ATOM 1848 N N . TYR A 1 228 ? -1.371 -30.193 -2.414 1.00 30.00 228 TYR A N 1
ATOM 1849 C CA . TYR A 1 228 ? -0.424 -29.823 -1.351 1.00 30.00 228 TYR A CA 1
ATOM 1850 C C . TYR A 1 228 ? -0.366 -30.989 -0.357 1.00 30.00 228 TYR A C 1
ATOM 1852 O O . TYR A 1 228 ? -1.025 -30.970 0.684 1.00 30.00 228 TYR A O 1
ATOM 1860 N N . GLN A 1 229 ? 0.454 -32.001 -0.653 1.00 28.12 229 GLN A N 1
ATOM 1861 C CA . GLN A 1 229 ? 1.078 -32.759 0.424 1.00 28.12 229 GLN A CA 1
ATOM 1862 C C . GLN A 1 229 ? 2.000 -31.777 1.149 1.00 28.12 229 GLN A C 1
ATOM 1864 O O . GLN A 1 229 ? 3.163 -31.583 0.802 1.00 28.12 229 GLN A O 1
ATOM 1869 N N . HIS A 1 230 ? 1.451 -31.071 2.137 1.00 32.12 230 HIS A N 1
ATOM 1870 C CA . HIS A 1 230 ? 2.295 -30.536 3.186 1.00 32.12 230 HIS A CA 1
ATOM 1871 C C . HIS A 1 230 ? 3.106 -31.721 3.740 1.00 32.12 230 HIS A C 1
ATOM 1873 O O . HIS A 1 230 ? 2.491 -32.754 4.025 1.00 32.12 230 HIS A O 1
ATOM 1879 N N . PRO A 1 231 ? 4.435 -31.612 3.949 1.00 29.25 231 PRO A N 1
ATOM 1880 C CA . PRO A 1 231 ? 5.054 -32.483 4.942 1.00 29.25 231 PRO A CA 1
ATOM 1881 C C . PRO A 1 231 ? 4.196 -32.345 6.205 1.00 29.25 231 PRO A C 1
ATOM 1883 O O . PRO A 1 231 ? 3.779 -31.212 6.490 1.00 29.25 231 PRO A O 1
ATOM 1886 N N . PRO A 1 232 ? 3.834 -33.444 6.893 1.00 27.30 232 PRO A N 1
ATOM 1887 C CA . PRO A 1 232 ? 2.919 -33.374 8.019 1.00 27.30 232 PRO A CA 1
ATOM 1888 C C . PRO A 1 232 ? 3.423 -32.268 8.934 1.00 27.30 232 PRO A C 1
ATOM 1890 O O . PRO A 1 232 ? 4.538 -32.344 9.457 1.00 27.30 232 PRO A O 1
ATOM 1893 N N . ARG A 1 233 ? 2.640 -31.183 9.056 1.00 35.75 233 ARG A N 1
ATOM 1894 C CA . ARG A 1 233 ? 2.895 -30.211 10.113 1.00 35.75 233 ARG A CA 1
ATOM 1895 C C . ARG A 1 233 ? 2.878 -31.072 11.354 1.00 35.75 233 ARG A C 1
ATOM 1897 O O . ARG A 1 233 ? 1.874 -31.740 11.594 1.00 35.75 233 ARG A O 1
ATOM 1904 N N . GLN A 1 234 ? 3.986 -31.114 12.087 1.00 32.81 234 GLN A N 1
ATOM 1905 C CA . GLN A 1 234 ? 3.932 -31.658 13.429 1.00 32.81 234 GLN A CA 1
ATOM 1906 C C . GLN A 1 234 ? 2.795 -30.898 14.099 1.00 32.81 234 GLN A C 1
ATOM 1908 O O . GLN A 1 234 ? 2.849 -29.668 14.192 1.00 32.81 234 GLN A O 1
ATOM 1913 N N . HIS A 1 235 ? 1.706 -31.607 14.391 1.00 34.53 235 HIS A N 1
ATOM 1914 C CA . HIS A 1 235 ? 0.583 -31.053 15.112 1.00 34.53 235 HIS A CA 1
ATOM 1915 C C . HIS A 1 235 ? 1.146 -30.667 16.474 1.00 34.53 235 HIS A C 1
ATOM 1917 O O . HIS A 1 235 ? 1.225 -31.488 17.383 1.00 34.53 235 HIS A O 1
ATOM 1923 N N . GLY A 1 236 ? 1.600 -29.417 16.587 1.00 41.94 236 GLY A N 1
ATOM 1924 C CA . GLY A 1 236 ? 1.682 -28.750 17.868 1.00 41.94 236 GLY A CA 1
ATOM 1925 C C . GLY A 1 236 ? 0.316 -28.934 18.506 1.00 41.94 236 GLY A C 1
ATOM 1926 O O . GLY A 1 236 ? -0.708 -28.735 17.846 1.00 41.94 236 GLY A O 1
ATOM 1927 N N . THR A 1 237 ? 0.328 -29.434 19.733 1.00 40.47 237 THR A N 1
ATOM 1928 C CA . THR A 1 237 ? -0.846 -29.702 20.553 1.00 40.47 237 THR A CA 1
ATOM 1929 C C . THR A 1 237 ? -1.892 -28.614 20.342 1.00 40.47 237 THR A C 1
ATOM 1931 O O . THR A 1 237 ? -1.651 -27.434 20.595 1.00 40.47 237 THR A O 1
ATOM 1934 N N . HIS A 1 238 ? -3.050 -29.010 19.813 1.00 39.16 238 HIS A N 1
ATOM 1935 C CA . HIS A 1 238 ? -4.205 -28.133 19.726 1.00 39.16 238 HIS A CA 1
ATOM 1936 C C . HIS A 1 238 ? -4.562 -27.705 21.152 1.00 39.16 238 HIS A C 1
ATOM 1938 O O . HIS A 1 238 ? -5.078 -28.518 21.916 1.00 39.16 238 HIS A O 1
ATOM 1944 N N . LEU A 1 239 ? -4.270 -26.452 21.512 1.00 42.09 239 LEU A N 1
ATOM 1945 C CA . LEU A 1 239 ? -4.826 -25.835 22.713 1.00 42.09 239 LEU A CA 1
ATOM 1946 C C . LEU A 1 239 ? -6.346 -25.911 22.585 1.00 42.09 239 LEU A C 1
ATOM 1948 O O . LEU A 1 239 ? -6.929 -25.368 21.639 1.00 42.09 239 LEU A O 1
ATOM 1952 N N . LYS A 1 240 ? -6.985 -26.650 23.491 1.00 44.19 240 LYS A N 1
ATOM 1953 C CA . LYS A 1 240 ? -8.444 -26.726 23.528 1.00 44.19 240 LYS A CA 1
ATOM 1954 C C . LYS A 1 240 ? -8.956 -25.347 23.934 1.00 44.19 240 LYS A C 1
ATOM 1956 O O . LYS A 1 240 ? -8.422 -24.741 24.853 1.00 44.19 240 LYS A O 1
ATOM 1961 N N . ILE A 1 241 ? -10.008 -24.853 23.280 1.00 44.09 241 ILE A N 1
ATOM 1962 C CA . ILE A 1 241 ? -10.624 -23.548 23.602 1.00 44.09 241 ILE A CA 1
ATOM 1963 C C . ILE A 1 241 ? -10.950 -23.426 25.104 1.00 44.09 241 ILE A C 1
ATOM 1965 O O . ILE A 1 241 ? -10.772 -22.361 25.686 1.00 44.09 241 ILE A O 1
ATOM 1969 N N . ASN A 1 242 ? -11.313 -24.538 25.747 1.00 45.47 242 ASN A N 1
ATOM 1970 C CA . ASN A 1 242 ? -11.613 -24.610 27.180 1.00 45.47 242 ASN A CA 1
ATOM 1971 C C . ASN A 1 242 ? -10.391 -24.375 28.095 1.00 45.47 242 ASN A C 1
ATOM 1973 O O . ASN A 1 242 ? -10.563 -24.139 29.282 1.00 45.47 242 ASN A O 1
ATOM 1977 N N . GLU A 1 243 ? -9.166 -24.452 27.571 1.00 52.25 243 GLU A N 1
ATOM 1978 C CA . GLU A 1 243 ? -7.925 -24.169 28.310 1.00 52.25 243 GLU A CA 1
ATOM 1979 C C . GLU A 1 243 ? -7.519 -22.689 28.209 1.00 52.25 243 GLU A C 1
ATOM 1981 O O . GLU A 1 243 ? -6.739 -22.207 29.024 1.00 52.25 243 GLU A O 1
ATOM 1986 N N . LEU A 1 244 ? -8.054 -21.955 27.224 1.00 45.19 244 LEU A N 1
ATOM 1987 C CA . LEU A 1 244 ? -7.788 -20.525 27.023 1.00 45.19 244 LEU A CA 1
ATOM 1988 C C . LEU A 1 244 ? -8.731 -19.628 27.840 1.00 45.19 244 LEU A C 1
ATOM 1990 O O . LEU A 1 244 ? -8.394 -18.475 28.101 1.00 45.19 244 LEU A O 1
ATOM 1994 N N . PHE A 1 245 ? -9.883 -20.161 28.257 1.00 41.41 245 PHE A N 1
ATOM 1995 C CA . PHE A 1 245 ? -10.879 -19.476 29.081 1.00 41.41 245 PHE A CA 1
ATOM 1996 C C . PHE A 1 245 ? -11.433 -20.442 30.142 1.00 41.41 245 PHE A C 1
ATOM 1998 O O . PHE A 1 245 ? -12.509 -21.011 29.945 1.00 41.41 245 PHE A O 1
ATOM 2005 N N . PRO A 1 246 ? -10.695 -20.698 31.237 1.00 44.69 246 PRO A N 1
ATOM 2006 C CA . PRO A 1 246 ? -11.252 -21.431 32.366 1.00 44.69 246 PRO A CA 1
ATOM 2007 C C . PRO A 1 246 ? -12.391 -20.610 32.990 1.00 44.69 246 PRO A C 1
ATOM 2009 O O . PRO A 1 246 ? -12.248 -19.399 33.166 1.00 44.69 246 PRO A O 1
ATOM 2012 N N . ASN A 1 247 ? -13.514 -21.279 33.272 1.00 52.66 247 ASN A N 1
ATOM 2013 C CA . ASN A 1 247 ? -14.631 -20.717 34.040 1.00 52.66 247 ASN A CA 1
ATOM 2014 C C . ASN A 1 247 ? -14.184 -20.244 35.426 1.00 52.66 247 ASN A C 1
ATOM 2016 O O . ASN A 1 247 ? -13.349 -20.953 36.038 1.00 52.66 247 ASN A O 1
#

pLDDT: mean 75.34, std 20.55, range [27.3, 97.19]

Secondary structure (DSSP, 8-state):
---PPPPGGGGG--TT-SEEEEEEE----SSS-THHHHHHHHHTT-SSEEEEES--TTHHHHHHTEEEEEE---SSTTS--HHHHHHHHHTPEEEEE-S----TTTTT--HHHHEEEE-HHHHHSTTHHHHHHHHHHTSHHHHHHHHHHHGGGG---SS--TTSHHHHHHHHHHHHHHHHTS--HHHHHHHHHHHHHHHHHHHSTT-GGGS-HHHHHHHH----S---------------HHHHS--

Foldseek 3Di:
DDLAQDDLVLLPPQLPFFALEEEEEAPQLQALCCLLVLCCVPPCPPRRYHYYYDDDPCVLVRLLRYQEYEDEADRHRQEDDCVVVSNLSSLHQYEYADPHYDDQLVVNDPCVQQHHYDYSCCCSDPCNVVSSVCCSPVVSVRNSVSCSVQSQCDDQDVVGDPNHVVVSVVVVVVVVVVCVVPPDPPVVRSVVRVVVVVVSCVVCDLVCVVPDPVSSVSNVPNPDPDPPPDVPPPPPDDPDPCNVDPD